Protein AF-A0AAV5A522-F1 (afdb_monomer_lite)

Organism: NCBI:txid1419009

Secondary structure (DSSP, 8-state):
--HHHHHHHHHHHHHHHHHHHTTEEEE-HHHHHHHHHT-S--EEEEE-STTS--SS-BTTTB--HHHHHHHHHHHT-TTTTSSS---HHHHHHHHHHHHHHHHHHHTTSS--SS-TTPPTT---TTTHHHHSS--GGGHHHH-HHHHHHHTTEEEEEE-HHHHHHHHHBSS---TTS-HHHHTTS-B-S---SS-HHHHHHHHHH-TTTTTSS--EEE------

Sequence (224 aa):
MTHEDIQKLQVVERNAQEARKEFILLDQSDDAWNLLRSSTSGRVDIVLDNCFPKTSPWFVSDVTPVDFYEMFPLLTSETFFNEFLPSPEQRIELDELVQRWKAYLDCGRFSLSLPEDWSIGEPSEMADFWTTPYPFALLPAAAPALAASLENSKLVIFKGDLNYRKLTADVQWPSSTSFVKALGEVKADVVVGITEALAENLQASDPKWRVNGKYALISFCPKE

Structure (mmCIF, N/CA/C/O backbone):
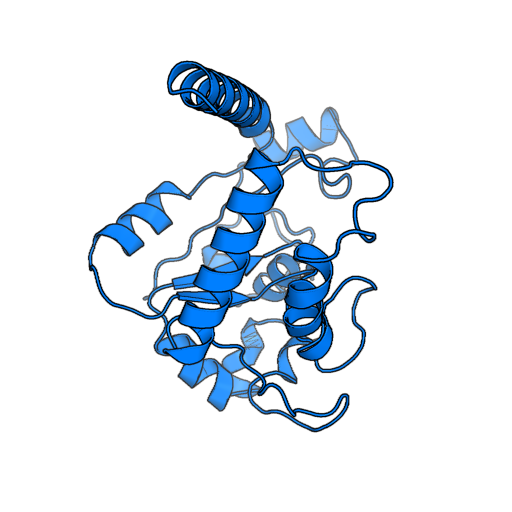data_AF-A0AAV5A522-F1
#
_entry.id   AF-A0AAV5A522-F1
#
loop_
_atom_site.group_PDB
_atom_site.id
_atom_site.type_symbol
_atom_site.label_atom_id
_atom_site.label_alt_id
_atom_site.label_comp_id
_atom_site.label_asym_id
_atom_site.label_entity_id
_atom_site.label_seq_id
_atom_site.pdbx_PDB_ins_code
_atom_site.Cartn_x
_atom_site.Cartn_y
_atom_site.Cartn_z
_atom_site.occupancy
_atom_site.B_iso_or_equiv
_atom_site.auth_seq_id
_atom_site.auth_comp_id
_atom_site.auth_asym_id
_atom_site.auth_atom_id
_atom_site.pdbx_PDB_model_num
ATOM 1 N N . MET A 1 1 ? 31.775 5.314 -1.135 1.00 51.41 1 MET A N 1
ATOM 2 C CA . MET A 1 1 ? 31.196 5.208 0.224 1.00 51.41 1 MET A CA 1
ATOM 3 C C . MET A 1 1 ? 31.981 4.170 1.027 1.00 51.41 1 MET A C 1
ATOM 5 O O . MET A 1 1 ? 32.315 3.135 0.462 1.00 51.41 1 MET A O 1
ATOM 9 N N . THR A 1 2 ? 32.348 4.433 2.285 1.00 64.62 2 THR A N 1
ATOM 10 C CA . THR A 1 2 ? 33.073 3.467 3.140 1.00 64.62 2 THR A CA 1
ATOM 11 C C . THR A 1 2 ? 32.116 2.633 3.999 1.00 64.62 2 THR A C 1
ATOM 13 O O . THR A 1 2 ? 30.943 2.972 4.155 1.00 64.62 2 THR A O 1
ATOM 16 N N . HIS A 1 3 ? 32.613 1.549 4.608 1.00 53.22 3 HIS A N 1
ATOM 17 C CA . HIS A 1 3 ? 31.812 0.735 5.530 1.00 53.22 3 HIS A CA 1
ATOM 18 C C . HIS A 1 3 ? 31.315 1.536 6.749 1.00 53.22 3 HIS A C 1
ATOM 20 O O . HIS A 1 3 ? 30.199 1.311 7.211 1.00 53.22 3 HIS A O 1
ATOM 26 N N . GLU A 1 4 ? 32.097 2.510 7.233 1.00 55.72 4 GLU A N 1
ATOM 27 C CA . GLU A 1 4 ? 31.650 3.408 8.302 1.00 55.72 4 GLU A CA 1
ATOM 28 C C . GLU A 1 4 ? 30.518 4.338 7.859 1.00 55.72 4 GLU A C 1
ATOM 30 O O . GLU A 1 4 ? 29.638 4.637 8.661 1.00 55.72 4 GLU A O 1
ATOM 35 N N . ASP A 1 5 ? 30.525 4.805 6.608 1.00 50.31 5 ASP A N 1
ATOM 36 C CA . ASP A 1 5 ? 29.480 5.700 6.096 1.00 50.31 5 ASP A CA 1
ATOM 37 C C . ASP A 1 5 ? 28.141 4.959 5.994 1.00 50.31 5 ASP A C 1
ATOM 39 O O . ASP A 1 5 ? 27.115 5.481 6.427 1.00 50.31 5 ASP A O 1
ATOM 43 N N . ILE A 1 6 ? 28.166 3.701 5.536 1.00 53.06 6 ILE A N 1
ATOM 44 C CA . ILE A 1 6 ? 26.992 2.814 5.511 1.00 53.06 6 ILE A CA 1
ATOM 45 C C . ILE A 1 6 ? 26.454 2.589 6.932 1.00 53.06 6 ILE A C 1
ATOM 47 O O . ILE A 1 6 ? 25.255 2.732 7.164 1.00 53.06 6 ILE A O 1
ATOM 51 N N . GLN A 1 7 ? 27.324 2.291 7.905 1.00 48.41 7 GLN A N 1
ATOM 52 C CA . GLN A 1 7 ? 26.906 2.124 9.303 1.00 48.41 7 GLN A CA 1
ATOM 53 C C . GLN A 1 7 ? 26.324 3.420 9.896 1.00 48.41 7 GLN A C 1
ATOM 55 O O . GLN A 1 7 ? 25.316 3.372 10.601 1.00 48.41 7 GLN A O 1
ATOM 60 N N . LYS A 1 8 ? 26.920 4.584 9.603 1.00 52.00 8 LYS A N 1
ATOM 61 C CA . LYS A 1 8 ? 26.418 5.895 10.052 1.00 52.00 8 LYS A CA 1
ATOM 62 C C . LYS A 1 8 ? 25.038 6.189 9.460 1.00 52.00 8 LYS A C 1
ATOM 64 O O . LYS A 1 8 ? 24.147 6.577 10.213 1.00 52.00 8 LYS A O 1
ATOM 69 N N . LEU A 1 9 ? 24.834 5.943 8.163 1.00 51.69 9 LEU A N 1
ATOM 70 C CA . LEU A 1 9 ? 23.530 6.086 7.504 1.00 51.69 9 LEU A CA 1
ATOM 71 C C . LEU A 1 9 ? 22.480 5.164 8.136 1.00 51.69 9 LEU A C 1
ATOM 73 O O . LEU A 1 9 ? 21.438 5.651 8.563 1.00 51.69 9 LEU A O 1
ATOM 77 N N . GLN A 1 10 ? 22.789 3.878 8.326 1.00 49.91 10 GLN A N 1
ATOM 78 C CA . GLN A 1 10 ? 21.887 2.921 8.984 1.00 49.91 10 GLN A CA 1
ATOM 79 C C . GLN A 1 10 ? 21.522 3.327 10.423 1.00 49.91 10 GLN A C 1
ATOM 81 O O . GLN A 1 10 ? 20.385 3.137 10.851 1.00 49.91 10 GLN A O 1
ATOM 86 N N . VAL A 1 11 ? 22.455 3.909 11.186 1.00 54.75 11 VAL A N 1
ATOM 87 C CA . VAL A 1 11 ? 22.176 4.419 12.542 1.00 54.75 11 VAL A CA 1
ATOM 88 C C . VAL A 1 11 ? 21.298 5.674 12.505 1.00 54.75 11 VAL A C 1
ATOM 90 O O . VAL A 1 11 ? 20.384 5.791 13.323 1.00 54.75 11 VAL A O 1
ATOM 93 N N . VAL A 1 12 ? 21.531 6.594 11.565 1.00 59.34 12 VAL A N 1
ATOM 94 C CA . VAL A 1 12 ? 20.692 7.791 11.373 1.00 59.34 12 VAL A CA 1
ATOM 95 C C . VAL A 1 12 ? 19.276 7.397 10.949 1.00 59.34 12 VAL A C 1
ATOM 97 O O . VAL A 1 12 ? 18.315 7.872 11.554 1.00 59.34 12 VAL A O 1
ATOM 100 N N . GLU A 1 13 ? 19.134 6.480 9.990 1.00 60.00 13 GLU A N 1
ATOM 101 C CA . GLU A 1 13 ? 17.842 5.928 9.576 1.00 60.00 13 GLU A CA 1
ATOM 102 C C . GLU A 1 13 ? 17.132 5.222 10.728 1.00 60.00 13 GLU A C 1
ATOM 104 O O . GLU A 1 13 ? 15.960 5.503 10.969 1.00 60.00 13 GLU A O 1
ATOM 109 N N . ARG A 1 14 ? 17.826 4.371 11.496 1.00 62.25 14 ARG A N 1
ATOM 110 C CA . ARG A 1 14 ? 17.231 3.689 12.653 1.00 62.25 14 ARG A CA 1
ATOM 111 C C . ARG A 1 14 ? 16.735 4.683 13.700 1.00 62.25 14 ARG A C 1
ATOM 113 O O . ARG A 1 14 ? 15.633 4.519 14.205 1.00 62.25 14 ARG A O 1
ATOM 120 N N . ASN A 1 15 ? 17.504 5.726 14.009 1.00 65.06 15 ASN A N 1
ATOM 121 C CA . ASN A 1 15 ? 17.082 6.750 14.968 1.00 65.06 15 ASN A CA 1
ATOM 122 C C . ASN A 1 15 ? 15.886 7.567 14.438 1.00 65.06 15 ASN A C 1
ATOM 124 O O . ASN A 1 15 ? 14.975 7.887 15.200 1.00 65.06 15 ASN A O 1
ATOM 128 N N . ALA A 1 16 ? 15.848 7.861 13.133 1.00 63.94 16 ALA A N 1
ATOM 129 C CA . ALA A 1 16 ? 14.709 8.515 12.489 1.00 63.94 16 ALA A CA 1
ATOM 130 C C . ALA A 1 16 ? 13.463 7.611 12.422 1.00 63.94 16 ALA A C 1
ATOM 132 O O . ALA A 1 16 ? 12.345 8.107 12.531 1.00 63.94 16 ALA A O 1
ATOM 133 N N . GLN A 1 17 ? 13.635 6.294 12.274 1.00 65.88 17 GLN A N 1
ATOM 134 C CA . GLN A 1 17 ? 12.562 5.303 12.380 1.00 65.88 17 GLN A CA 1
ATOM 135 C C . GLN A 1 17 ? 12.047 5.199 13.819 1.00 65.88 17 GLN A C 1
ATOM 137 O O . GLN A 1 17 ? 10.839 5.234 14.021 1.00 65.88 17 GLN A O 1
ATOM 142 N N . GLU A 1 18 ? 12.933 5.151 14.819 1.00 72.06 18 GLU A N 1
ATOM 143 C CA . GLU A 1 18 ? 12.568 5.124 16.242 1.00 72.06 18 GLU A CA 1
ATOM 144 C C . GLU A 1 18 ? 11.724 6.354 16.619 1.00 72.06 18 GLU A C 1
ATOM 146 O O . GLU A 1 18 ? 10.650 6.207 17.192 1.00 72.06 18 GLU A O 1
ATOM 151 N N . ALA A 1 19 ? 12.131 7.550 16.180 1.00 73.69 19 ALA A N 1
ATOM 152 C CA . ALA A 1 19 ? 11.359 8.784 16.357 1.00 73.69 19 ALA A CA 1
ATOM 153 C C . ALA A 1 19 ? 10.032 8.811 15.567 1.00 73.69 19 ALA A C 1
ATOM 155 O O . ALA A 1 19 ? 9.123 9.562 15.909 1.00 73.69 19 ALA A O 1
ATOM 156 N N . ARG A 1 20 ? 9.896 8.006 14.503 1.00 75.81 20 ARG A N 1
ATOM 157 C CA . ARG A 1 20 ? 8.637 7.859 13.749 1.00 75.81 20 ARG A CA 1
ATOM 158 C C . ARG A 1 20 ? 7.683 6.836 14.367 1.00 75.81 20 ARG A C 1
ATOM 160 O O . ARG A 1 20 ? 6.482 6.972 14.150 1.00 75.81 20 ARG A O 1
ATOM 167 N N . LYS A 1 21 ? 8.169 5.867 15.158 1.00 80.44 21 LYS A N 1
ATOM 168 C CA . LYS A 1 21 ? 7.318 4.886 15.863 1.00 80.44 21 LYS A CA 1
ATOM 169 C C . LYS A 1 21 ? 6.299 5.556 16.784 1.00 80.44 21 LYS A C 1
ATOM 171 O O . LYS A 1 21 ? 5.181 5.072 16.876 1.00 80.44 21 LYS A O 1
ATOM 176 N N . GLU A 1 22 ? 6.639 6.695 17.392 1.00 84.00 22 GLU A N 1
ATOM 177 C CA . GLU A 1 22 ? 5.716 7.481 18.234 1.00 84.00 22 GLU A CA 1
ATOM 178 C C . GLU A 1 22 ? 4.448 7.950 17.491 1.00 84.00 22 GLU A C 1
ATOM 180 O O . GLU A 1 22 ? 3.441 8.273 18.121 1.00 84.00 22 GLU A O 1
ATOM 185 N N . PHE A 1 23 ? 4.476 7.970 16.154 1.00 84.94 23 PHE A N 1
ATOM 186 C CA . PHE A 1 23 ? 3.340 8.335 15.309 1.00 84.94 23 PHE A CA 1
ATOM 187 C C . PHE A 1 23 ? 2.639 7.130 14.657 1.00 84.94 23 PHE A C 1
ATOM 189 O O . PHE A 1 23 ? 1.631 7.315 13.973 1.00 84.94 23 PHE A O 1
ATOM 196 N N . ILE A 1 24 ? 3.124 5.903 14.877 1.00 88.31 24 ILE A N 1
ATOM 197 C CA . ILE A 1 24 ? 2.460 4.670 14.440 1.00 88.31 24 ILE A CA 1
ATOM 198 C C . ILE A 1 24 ? 1.490 4.243 15.549 1.00 88.31 24 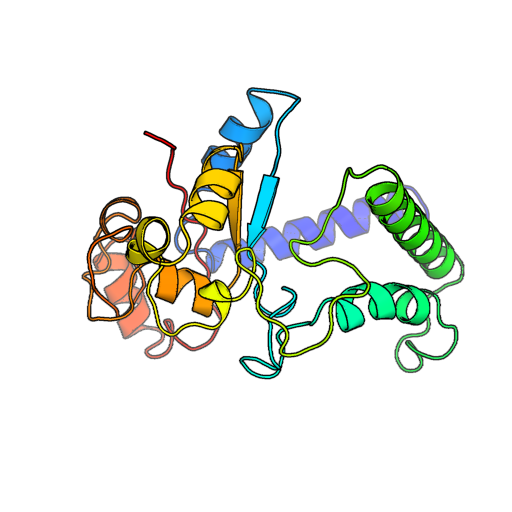ILE A C 1
ATOM 200 O O . ILE A 1 24 ? 1.898 3.759 16.600 1.00 88.31 24 ILE A O 1
ATOM 204 N N . LEU A 1 25 ? 0.190 4.451 15.330 1.00 88.94 25 LEU A N 1
ATOM 205 C CA . LEU A 1 25 ? -0.852 4.221 16.344 1.00 88.94 25 LEU A CA 1
ATOM 206 C C . LEU A 1 25 ? -1.241 2.741 16.498 1.00 88.94 25 LEU A C 1
ATOM 208 O O . LEU A 1 25 ? -1.819 2.352 17.511 1.00 88.94 25 LEU A O 1
ATOM 212 N N . LEU A 1 26 ? -0.935 1.935 15.483 1.00 88.56 26 LEU A N 1
ATOM 213 C CA . LEU A 1 26 ? -1.102 0.486 15.434 1.00 88.56 26 LEU A CA 1
ATOM 214 C C . LEU A 1 26 ? 0.001 -0.070 14.532 1.00 88.56 26 LEU A C 1
ATOM 216 O O . LEU A 1 26 ? 0.122 0.381 13.392 1.00 88.56 26 LEU A O 1
ATOM 220 N N . ASP A 1 27 ? 0.775 -1.036 15.024 1.00 91.19 27 ASP A N 1
ATOM 221 C CA . ASP A 1 27 ? 1.827 -1.701 14.255 1.00 91.19 27 ASP A CA 1
ATOM 222 C C . ASP A 1 27 ? 1.626 -3.222 14.256 1.00 91.19 27 ASP A C 1
ATOM 224 O O . ASP A 1 27 ? 1.787 -3.881 15.282 1.00 91.19 27 ASP A O 1
ATOM 228 N N . GLN A 1 28 ? 1.255 -3.765 13.097 1.00 92.44 28 GLN A N 1
ATOM 229 C CA . GLN A 1 28 ? 1.158 -5.201 12.821 1.00 92.44 28 GLN A CA 1
ATOM 230 C C . GLN A 1 28 ? 2.166 -5.650 11.745 1.00 92.44 28 GLN A C 1
ATOM 232 O O . GLN A 1 28 ? 1.945 -6.630 11.029 1.00 92.44 28 GLN A O 1
ATOM 237 N N . SER A 1 29 ? 3.282 -4.929 11.587 1.00 91.62 29 SER A N 1
ATOM 238 C CA . SER A 1 29 ? 4.327 -5.283 10.616 1.00 91.62 29 SER A CA 1
ATOM 239 C C . SER A 1 29 ? 4.956 -6.656 10.890 1.00 91.62 29 SER A C 1
ATOM 241 O O . SER A 1 29 ? 5.264 -7.379 9.939 1.00 91.62 29 SER A O 1
ATOM 243 N N . ASP A 1 30 ? 5.059 -7.063 12.159 1.00 94.19 30 ASP A N 1
ATOM 244 C CA . ASP A 1 30 ? 5.530 -8.395 12.557 1.00 94.19 30 ASP A CA 1
ATOM 245 C C . ASP A 1 30 ? 4.616 -9.526 12.049 1.00 94.19 30 ASP A C 1
ATOM 247 O O . ASP A 1 30 ? 5.117 -10.576 11.642 1.00 94.19 30 ASP A O 1
ATOM 251 N N . ASP A 1 31 ? 3.293 -9.330 11.994 1.00 93.56 31 ASP A N 1
ATOM 252 C CA . ASP A 1 31 ? 2.359 -10.335 11.460 1.00 93.56 31 ASP A CA 1
ATOM 253 C C . ASP A 1 31 ? 2.616 -10.574 9.960 1.00 93.56 31 ASP A C 1
ATOM 255 O O . ASP A 1 31 ? 2.762 -11.715 9.503 1.00 93.56 31 ASP A O 1
ATOM 259 N N . ALA A 1 32 ? 2.776 -9.486 9.197 1.00 92.12 32 ALA A N 1
ATOM 260 C CA . ALA A 1 32 ? 3.133 -9.539 7.782 1.00 92.12 32 ALA A CA 1
ATOM 261 C C . ALA A 1 32 ? 4.537 -10.135 7.559 1.00 92.12 32 ALA A C 1
ATOM 263 O O . ALA A 1 32 ? 4.739 -10.922 6.630 1.00 92.12 32 ALA A O 1
ATOM 264 N N . TRP A 1 33 ? 5.507 -9.818 8.421 1.00 92.69 33 TRP A N 1
ATOM 265 C CA . TRP A 1 33 ? 6.852 -10.392 8.373 1.00 92.69 33 TRP A CA 1
ATOM 266 C C . TRP A 1 33 ? 6.851 -11.901 8.644 1.00 92.69 33 TRP A C 1
ATOM 268 O O . TRP A 1 33 ? 7.481 -12.660 7.902 1.00 92.69 33 TRP A O 1
ATOM 278 N N . ASN A 1 34 ? 6.103 -12.359 9.649 1.00 93.75 34 ASN A N 1
ATOM 279 C CA . ASN A 1 34 ? 5.945 -13.777 9.969 1.00 93.75 34 ASN A CA 1
ATOM 280 C C . ASN A 1 34 ? 5.293 -14.544 8.805 1.00 93.75 34 ASN A C 1
ATOM 282 O O . ASN A 1 34 ? 5.787 -15.606 8.406 1.00 93.75 34 ASN A O 1
ATOM 286 N N . LEU A 1 35 ? 4.254 -13.969 8.185 1.00 91.56 35 LEU A N 1
ATOM 287 C CA . LEU A 1 35 ? 3.651 -14.502 6.962 1.00 91.56 35 LEU A CA 1
ATOM 288 C C . LEU A 1 35 ? 4.675 -14.599 5.823 1.00 91.56 35 LEU A C 1
ATOM 290 O O . LEU A 1 35 ? 4.794 -15.652 5.192 1.00 91.56 35 LEU A O 1
ATOM 294 N N . LEU A 1 36 ? 5.446 -13.543 5.553 1.00 91.25 36 LEU A N 1
ATOM 295 C CA . LEU A 1 36 ? 6.455 -13.553 4.492 1.00 91.25 36 LEU A CA 1
ATOM 296 C C . LEU A 1 36 ? 7.552 -14.592 4.763 1.00 91.25 36 LEU A C 1
ATOM 298 O O . LEU A 1 36 ? 7.847 -15.392 3.876 1.00 91.25 36 LEU A O 1
ATOM 302 N N . ARG A 1 37 ? 8.071 -14.672 5.992 1.00 91.75 37 ARG A N 1
ATOM 303 C CA . ARG A 1 37 ? 9.131 -15.610 6.394 1.00 91.75 37 ARG A CA 1
ATOM 304 C C . ARG A 1 37 ? 8.725 -17.087 6.314 1.00 91.75 37 ARG A C 1
ATOM 306 O O . ARG A 1 37 ? 9.595 -17.933 6.123 1.00 91.75 37 ARG A O 1
ATOM 313 N N . SER A 1 38 ? 7.433 -17.409 6.414 1.00 87.44 38 SER A N 1
ATOM 314 C CA . SER A 1 38 ? 6.924 -18.795 6.387 1.00 87.44 38 SER A CA 1
ATOM 315 C C . SER A 1 38 ? 7.200 -19.582 5.091 1.00 87.44 38 SER A C 1
ATOM 317 O O . SER A 1 38 ? 7.104 -20.807 5.088 1.00 87.44 38 SER A O 1
ATOM 319 N N . SER A 1 39 ? 7.521 -18.908 3.980 1.00 81.00 39 SER A N 1
ATOM 320 C CA . SER A 1 39 ? 7.799 -19.547 2.686 1.00 81.00 39 SER A CA 1
ATOM 321 C C . SER A 1 39 ? 8.597 -18.611 1.779 1.00 81.00 39 SER A C 1
ATOM 323 O O . SER A 1 39 ? 8.267 -17.431 1.668 1.00 81.00 39 SER A O 1
ATOM 325 N N . THR A 1 40 ? 9.599 -19.154 1.088 1.00 78.62 40 THR A N 1
ATOM 326 C CA . THR A 1 40 ? 10.486 -18.435 0.158 1.00 78.62 40 THR A CA 1
ATOM 327 C C . THR A 1 40 ? 9.879 -18.182 -1.226 1.00 78.62 40 THR A C 1
ATOM 329 O O . THR A 1 40 ? 10.524 -17.547 -2.058 1.00 78.62 40 THR A O 1
ATOM 332 N N . SER A 1 41 ? 8.655 -18.653 -1.490 1.00 83.75 41 SER A N 1
ATOM 333 C CA . SER A 1 41 ? 7.960 -18.494 -2.772 1.00 83.75 41 SER A CA 1
ATOM 334 C C . SER A 1 41 ? 6.528 -17.988 -2.595 1.00 83.75 41 SER A C 1
ATOM 336 O O . SER A 1 41 ? 5.798 -18.461 -1.721 1.00 83.75 41 SER A O 1
ATOM 338 N N . GLY A 1 42 ? 6.105 -17.081 -3.471 1.00 90.25 42 GLY A N 1
ATOM 339 C CA . GLY A 1 42 ? 4.742 -16.556 -3.548 1.00 90.25 42 GLY A CA 1
ATOM 340 C C . GLY A 1 42 ? 4.718 -15.199 -4.248 1.00 90.25 42 GLY A C 1
ATOM 341 O O . GLY A 1 42 ? 5.747 -14.529 -4.321 1.00 90.25 42 GLY A O 1
ATOM 342 N N . ARG A 1 43 ? 3.552 -14.793 -4.758 1.00 93.94 43 ARG A N 1
ATOM 343 C CA . ARG A 1 43 ? 3.347 -13.446 -5.306 1.00 93.94 43 ARG A CA 1
ATOM 344 C C . ARG A 1 43 ? 3.013 -12.476 -4.168 1.00 93.94 43 ARG A C 1
ATOM 346 O O . ARG A 1 43 ? 2.251 -12.834 -3.269 1.00 93.94 43 ARG A O 1
ATOM 353 N N . VAL A 1 44 ? 3.590 -11.280 -4.196 1.00 94.88 44 VAL A N 1
ATOM 354 C CA . VAL A 1 44 ? 3.196 -10.162 -3.329 1.00 94.88 44 VAL A CA 1
ATOM 355 C C . VAL A 1 44 ? 2.701 -9.057 -4.239 1.00 94.88 44 VAL A C 1
ATOM 357 O O . VAL A 1 44 ? 3.425 -8.640 -5.140 1.00 94.88 44 VAL A O 1
ATOM 360 N N . ASP A 1 45 ? 1.485 -8.593 -3.996 1.00 94.25 45 ASP A N 1
ATOM 361 C CA . ASP A 1 45 ? 0.844 -7.559 -4.797 1.00 94.25 45 ASP A CA 1
ATOM 362 C C . ASP A 1 45 ? 0.798 -6.270 -3.986 1.00 94.25 45 ASP A C 1
ATOM 364 O O . ASP A 1 45 ? 0.600 -6.294 -2.769 1.00 94.25 45 ASP A O 1
ATOM 368 N N . ILE A 1 46 ? 1.006 -5.135 -4.648 1.00 92.88 46 ILE A N 1
ATOM 369 C CA . ILE A 1 46 ? 1.003 -3.827 -3.997 1.00 92.88 46 ILE A CA 1
ATOM 370 C C . ILE A 1 46 ? -0.003 -2.943 -4.725 1.00 92.88 46 ILE A C 1
ATOM 372 O O . ILE A 1 46 ? 0.238 -2.496 -5.845 1.00 92.88 46 ILE A O 1
ATOM 376 N N . VAL A 1 47 ? -1.128 -2.672 -4.068 1.00 89.81 47 VAL A N 1
ATOM 377 C CA . VAL A 1 47 ? -2.099 -1.675 -4.521 1.00 89.81 47 VAL A CA 1
ATOM 378 C C . VAL A 1 47 ? -1.559 -0.321 -4.078 1.00 89.81 47 VAL A C 1
ATOM 380 O O . VAL A 1 47 ? -1.674 0.084 -2.917 1.00 89.81 47 VAL A O 1
ATOM 383 N N . LEU A 1 48 ? -0.841 0.318 -4.998 1.00 80.75 48 LEU A N 1
ATOM 384 C CA . LEU A 1 48 ? -0.139 1.573 -4.761 1.00 80.75 48 LEU A CA 1
ATOM 385 C C . LEU A 1 48 ? -1.133 2.754 -4.659 1.00 80.75 48 LEU A C 1
ATOM 387 O O . LEU A 1 48 ? -2.288 2.694 -5.086 1.00 80.75 48 LEU A O 1
ATOM 391 N N . ASP A 1 49 ? -0.652 3.830 -4.047 1.00 72.88 49 ASP A N 1
ATOM 392 C CA . ASP A 1 49 ? -1.381 5.084 -3.830 1.00 72.88 49 ASP A CA 1
ATOM 393 C C . ASP A 1 49 ? -1.025 6.037 -4.990 1.00 72.88 49 ASP A C 1
ATOM 395 O O . ASP A 1 49 ? -1.273 5.691 -6.150 1.00 72.88 49 ASP A O 1
ATOM 399 N N . ASN A 1 50 ? -0.241 7.080 -4.689 1.00 58.47 50 ASN A N 1
ATOM 400 C CA . ASN A 1 50 ? 0.480 7.990 -5.598 1.00 58.47 50 ASN A CA 1
ATOM 401 C C . ASN A 1 50 ? 1.422 7.318 -6.633 1.00 58.47 50 ASN A C 1
ATOM 403 O O . ASN A 1 50 ? 2.262 7.984 -7.229 1.00 58.47 50 ASN A O 1
ATOM 407 N N . CYS A 1 51 ? 1.403 5.988 -6.782 1.00 41.94 51 CYS A N 1
ATOM 408 C CA . CYS A 1 51 ? 2.304 5.245 -7.673 1.00 41.94 51 CYS A CA 1
ATOM 409 C C . CYS A 1 51 ? 1.646 4.049 -8.397 1.00 41.94 51 CYS A C 1
ATOM 411 O O . CYS A 1 51 ? 2.369 3.229 -8.954 1.00 41.94 51 CYS A O 1
ATOM 413 N N . PHE A 1 52 ? 0.314 3.883 -8.373 1.00 45.16 52 PHE A N 1
ATOM 414 C CA . PHE A 1 52 ? -0.335 2.781 -9.112 1.00 45.16 52 PHE A CA 1
ATOM 415 C C . PHE A 1 52 ? -0.821 3.241 -10.480 1.00 45.16 52 PHE A C 1
ATOM 417 O O . PHE A 1 52 ? -1.536 4.237 -10.461 1.00 45.16 52 PHE A O 1
ATOM 424 N N . PRO A 1 53 ? -0.600 2.485 -11.576 1.00 52.06 53 PRO A N 1
ATOM 425 C CA . PRO A 1 53 ? -1.166 2.771 -12.894 1.00 52.06 53 PRO A CA 1
ATOM 426 C C . PRO A 1 53 ? -2.706 2.809 -12.877 1.00 52.06 53 PRO A C 1
ATOM 428 O O . PRO A 1 53 ? -3.374 1.787 -13.050 1.00 52.06 53 PRO A O 1
ATOM 431 N N . LYS A 1 54 ? -3.289 3.988 -12.635 1.00 58.53 54 LYS A N 1
ATOM 432 C CA . LYS A 1 54 ? -4.743 4.198 -12.702 1.00 58.53 54 LYS A CA 1
ATOM 433 C C . LYS A 1 54 ? -5.169 4.381 -14.156 1.00 58.53 54 LYS A C 1
ATOM 435 O O . LYS A 1 54 ? -4.416 4.901 -14.977 1.00 58.53 54 LYS A O 1
ATOM 440 N N . THR A 1 55 ? -6.405 3.996 -14.472 1.00 56.22 55 THR A N 1
ATOM 441 C CA . THR A 1 55 ? -6.912 4.035 -15.855 1.00 56.22 55 THR A CA 1
ATOM 442 C C . THR A 1 55 ? -7.230 5.447 -16.374 1.00 56.22 55 THR A C 1
ATOM 444 O O . THR A 1 55 ? -7.551 5.646 -17.544 1.00 56.22 55 THR A O 1
ATOM 447 N N . SER A 1 56 ? -7.087 6.448 -15.509 1.00 53.09 56 SER A N 1
ATOM 448 C CA . SER A 1 56 ? -7.189 7.880 -15.783 1.00 53.09 56 SER A CA 1
ATOM 449 C C . SER A 1 56 ? -6.373 8.644 -14.733 1.00 53.09 56 SER A C 1
ATOM 451 O O . SER A 1 56 ? -6.235 8.115 -13.627 1.00 53.09 56 SER A O 1
ATOM 453 N N . PRO A 1 57 ? -5.938 9.894 -14.987 1.00 57.50 57 PRO A N 1
ATOM 454 C CA . PRO A 1 57 ? -5.396 10.764 -13.943 1.00 57.50 57 PRO A CA 1
ATOM 455 C C . PRO A 1 57 ? -6.355 10.842 -12.747 1.00 57.50 57 PRO A C 1
ATOM 457 O O . PRO A 1 57 ? -7.499 11.282 -12.880 1.00 57.50 57 PRO A O 1
ATOM 460 N N . TRP A 1 58 ? -5.903 10.375 -11.585 1.00 53.34 58 TRP A N 1
ATOM 461 C CA . TRP A 1 58 ? -6.735 10.164 -10.400 1.00 53.34 58 TRP A CA 1
ATOM 462 C C . TRP A 1 58 ? -6.035 10.781 -9.185 1.00 53.34 58 TRP A C 1
ATOM 464 O O . TRP A 1 58 ? -4.819 10.690 -9.063 1.00 53.34 58 TRP A O 1
ATOM 474 N N . PHE A 1 59 ? -6.778 11.502 -8.339 1.00 54.25 59 PHE A N 1
ATOM 475 C CA . PHE A 1 59 ? -6.254 12.179 -7.135 1.00 54.25 59 PHE A CA 1
ATOM 476 C C . PHE A 1 59 ? -4.935 12.975 -7.317 1.00 54.25 59 PHE A C 1
ATOM 478 O O . PHE A 1 59 ? -4.176 13.167 -6.374 1.00 54.25 59 PHE A O 1
ATOM 485 N N . VAL A 1 60 ? -4.718 13.538 -8.515 1.00 57.84 60 VAL A N 1
ATOM 486 C CA . VAL A 1 60 ? -3.561 14.364 -8.930 1.00 57.84 60 VAL A CA 1
ATOM 487 C C . VAL A 1 60 ? -2.233 13.608 -9.046 1.00 57.84 60 VAL A C 1
ATOM 489 O O . VAL A 1 60 ? -1.562 13.772 -10.060 1.00 57.84 60 VAL A O 1
ATOM 492 N N . SER A 1 61 ? -1.844 12.815 -8.047 1.00 58.00 61 SER A N 1
ATOM 493 C CA . SER A 1 61 ? -0.530 12.157 -7.979 1.00 58.00 61 SER A CA 1
ATOM 494 C C . SER A 1 61 ? -0.526 10.674 -8.349 1.00 58.00 61 SER A C 1
ATOM 496 O O . SER A 1 61 ? 0.528 10.048 -8.269 1.00 58.00 61 SER A O 1
ATOM 498 N N . ASP A 1 62 ? -1.650 10.088 -8.764 1.00 57.34 62 ASP A N 1
ATOM 499 C CA . ASP A 1 62 ? -1.668 8.680 -9.152 1.00 57.34 62 ASP A CA 1
ATOM 500 C C . ASP A 1 62 ? -1.063 8.472 -10.552 1.00 57.34 62 ASP A C 1
ATOM 502 O O . ASP A 1 62 ? -1.644 8.853 -11.568 1.00 57.34 62 ASP A O 1
ATOM 506 N N . VAL A 1 63 ? 0.103 7.827 -10.562 1.00 61.00 63 VAL A N 1
ATOM 507 C CA . VAL A 1 63 ? 0.874 7.324 -11.717 1.00 61.00 63 VAL A CA 1
ATOM 508 C C . VAL A 1 63 ? 0.027 6.566 -12.757 1.00 61.00 63 VAL A C 1
ATOM 510 O O . VAL A 1 63 ? -0.975 5.928 -12.451 1.00 61.00 63 VAL A O 1
ATOM 513 N N . THR A 1 64 ? 0.470 6.573 -14.009 1.00 66.88 64 THR A N 1
ATOM 514 C CA . THR A 1 64 ? 0.010 5.695 -15.103 1.00 66.88 64 THR A CA 1
ATOM 515 C C . THR A 1 64 ? 1.091 4.646 -15.430 1.00 66.88 64 THR A C 1
ATOM 517 O O . THR A 1 64 ? 2.203 4.757 -14.908 1.00 66.88 64 THR A O 1
ATOM 520 N N . PRO A 1 65 ? 0.851 3.616 -16.275 1.00 73.50 65 PRO A N 1
ATOM 521 C CA . PRO A 1 65 ? 1.935 2.718 -16.695 1.00 73.50 65 PRO A CA 1
ATOM 522 C C . PRO A 1 65 ? 3.107 3.511 -17.286 1.00 73.50 65 PRO A C 1
ATOM 524 O O . PRO A 1 65 ? 4.255 3.288 -16.912 1.00 73.50 65 PRO A O 1
ATOM 527 N N . VAL A 1 66 ? 2.790 4.517 -18.109 1.00 76.44 66 VAL A N 1
ATOM 528 C CA . VAL A 1 66 ? 3.750 5.440 -18.724 1.00 76.44 66 VAL A CA 1
ATOM 529 C C . VAL A 1 66 ? 4.628 6.118 -17.671 1.00 76.44 66 VAL A C 1
ATOM 531 O O . VAL A 1 66 ? 5.846 6.033 -17.774 1.00 76.44 66 VAL A O 1
ATOM 534 N N . ASP A 1 67 ? 4.051 6.710 -16.618 1.00 75.62 67 ASP A N 1
ATOM 535 C CA . ASP A 1 67 ? 4.838 7.395 -15.575 1.00 75.62 67 ASP A CA 1
ATOM 536 C C . ASP A 1 67 ? 5.798 6.443 -14.833 1.00 75.62 67 ASP A C 1
ATOM 538 O O . ASP A 1 67 ? 6.895 6.843 -14.435 1.00 75.62 67 ASP A O 1
ATOM 542 N N . PHE A 1 68 ? 5.423 5.167 -14.667 1.00 82.38 68 PHE A N 1
ATOM 543 C CA . PHE A 1 68 ? 6.298 4.157 -14.062 1.00 82.38 68 PHE A CA 1
ATOM 544 C C . PHE A 1 68 ? 7.491 3.801 -14.962 1.00 82.38 68 PHE A C 1
ATOM 546 O O . PHE A 1 68 ? 8.606 3.647 -14.460 1.00 82.38 68 PHE A O 1
ATOM 553 N N . TYR A 1 69 ? 7.292 3.690 -16.278 1.00 83.38 69 TYR A N 1
ATOM 554 C CA . TYR A 1 69 ? 8.386 3.419 -17.216 1.00 83.38 69 TYR A CA 1
ATOM 555 C C . TYR A 1 69 ? 9.261 4.660 -17.471 1.00 83.38 69 TYR A C 1
ATOM 557 O O . TYR A 1 69 ? 10.488 4.536 -17.494 1.00 83.38 69 TYR A O 1
ATOM 565 N N . GLU A 1 70 ? 8.670 5.857 -17.552 1.00 86.38 70 GLU A N 1
ATOM 566 C CA . GLU A 1 70 ? 9.374 7.148 -17.667 1.00 86.38 70 GLU A CA 1
ATOM 567 C C . GLU A 1 70 ? 10.217 7.489 -16.427 1.00 86.38 70 GLU A C 1
ATOM 569 O O . GLU A 1 70 ? 11.238 8.172 -16.531 1.00 86.38 70 GLU A O 1
ATOM 574 N N . MET A 1 71 ? 9.888 6.943 -15.251 1.00 88.88 71 MET A N 1
ATOM 575 C CA . MET A 1 71 ? 10.757 7.039 -14.073 1.00 88.88 71 MET A CA 1
ATOM 576 C C . MET A 1 71 ? 12.189 6.561 -14.378 1.00 88.88 71 MET A C 1
ATOM 578 O O . MET A 1 71 ? 13.149 7.176 -13.918 1.00 88.88 71 MET A O 1
ATOM 582 N N . PHE A 1 72 ? 12.374 5.489 -15.157 1.00 90.62 72 PHE A N 1
ATOM 583 C CA . PHE A 1 72 ? 13.706 4.932 -15.403 1.00 90.62 72 PHE A CA 1
ATOM 584 C C . PHE A 1 72 ? 14.674 5.883 -16.132 1.00 90.62 72 PHE A C 1
ATOM 586 O O . PHE A 1 72 ? 15.768 6.090 -15.600 1.00 90.62 72 PHE A O 1
ATOM 593 N N . PRO A 1 73 ? 14.350 6.461 -17.311 1.00 90.69 73 PRO A N 1
ATOM 594 C CA . PRO A 1 73 ? 15.222 7.441 -17.953 1.00 90.69 73 PRO A CA 1
ATOM 595 C C . PRO A 1 73 ? 15.423 8.694 -17.090 1.00 90.69 73 PRO A C 1
ATOM 597 O O . PRO A 1 73 ? 16.548 9.195 -17.043 1.00 90.69 73 PRO A O 1
ATOM 600 N N . LEU A 1 74 ? 14.398 9.153 -16.357 1.00 90.12 74 LEU A N 1
ATOM 601 C CA . LEU A 1 74 ? 14.502 10.308 -15.454 1.00 90.12 74 LEU A CA 1
ATOM 602 C C . LEU A 1 74 ? 15.490 10.067 -14.302 1.00 90.12 74 LEU A C 1
ATOM 604 O O . LEU A 1 74 ? 16.339 10.920 -14.050 1.00 90.12 74 LEU A O 1
ATOM 608 N N . LEU A 1 75 ? 15.452 8.895 -13.655 1.00 89.62 75 LEU A N 1
ATOM 609 C CA . LEU A 1 75 ? 16.414 8.527 -12.607 1.00 89.62 75 LEU A CA 1
ATOM 610 C C . LEU A 1 75 ? 17.857 8.480 -13.136 1.00 89.62 75 LEU A C 1
ATOM 612 O O . LEU A 1 75 ? 18.777 8.900 -12.442 1.00 89.62 75 LEU A O 1
ATOM 616 N N . THR A 1 76 ? 18.060 8.019 -14.373 1.00 88.31 76 THR A N 1
ATOM 617 C CA . THR A 1 76 ? 19.390 7.977 -15.014 1.00 88.31 76 THR A CA 1
ATOM 618 C C . THR A 1 76 ? 19.791 9.280 -15.716 1.00 88.31 76 THR A C 1
ATOM 620 O O . THR A 1 76 ? 20.831 9.319 -16.376 1.00 88.31 76 THR A O 1
ATOM 623 N N . SER A 1 77 ? 18.991 10.346 -15.620 1.00 88.62 77 SER A N 1
ATOM 624 C CA . SER A 1 77 ? 19.241 11.616 -16.310 1.00 88.62 77 SER A CA 1
ATOM 625 C C . SER A 1 77 ? 20.296 12.465 -15.597 1.00 88.62 77 SER A C 1
ATOM 627 O O . SER A 1 77 ? 20.276 12.633 -14.380 1.00 88.62 77 SER A O 1
ATOM 629 N N . GLU A 1 78 ? 21.196 13.079 -16.368 1.00 85.19 78 GLU A N 1
ATOM 630 C CA . GLU A 1 78 ? 22.176 14.043 -15.845 1.00 85.19 78 GLU A CA 1
ATOM 631 C C . GLU A 1 78 ? 21.555 15.387 -15.438 1.00 85.19 78 GLU A C 1
ATOM 633 O O . GLU A 1 78 ? 22.154 16.122 -14.657 1.00 85.19 78 GLU A O 1
ATOM 638 N N . THR A 1 79 ? 20.370 15.723 -15.958 1.00 86.62 79 THR A N 1
ATOM 639 C CA . THR A 1 79 ? 19.756 17.052 -15.797 1.00 86.62 79 THR A CA 1
ATOM 640 C C . THR A 1 79 ? 18.520 17.065 -14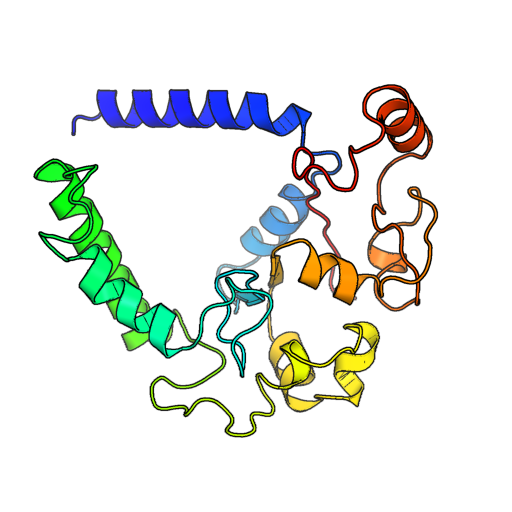.904 1.00 86.62 79 THR A C 1
ATOM 642 O O . THR A 1 79 ? 18.067 18.145 -14.534 1.00 86.62 79 THR A O 1
ATOM 645 N N . PHE A 1 80 ? 17.973 15.899 -14.546 1.00 88.06 80 PHE A N 1
ATOM 646 C CA . PHE A 1 80 ? 16.744 15.809 -13.751 1.00 88.06 80 PHE A CA 1
ATOM 647 C C . PHE A 1 80 ? 16.963 16.241 -12.293 1.00 88.06 80 PHE A C 1
ATOM 649 O O . PHE A 1 80 ? 16.210 17.056 -11.771 1.00 88.06 80 PHE A O 1
ATOM 656 N N . PHE A 1 81 ? 18.046 15.781 -11.660 1.00 84.94 81 PHE A N 1
ATOM 657 C CA . PHE A 1 81 ? 18.427 16.170 -10.295 1.00 84.94 81 PHE A CA 1
ATOM 658 C C . PHE A 1 81 ? 19.297 17.439 -10.262 1.00 84.94 81 PHE A C 1
ATOM 660 O O . PHE A 1 81 ? 20.343 17.481 -9.620 1.00 84.94 81 PHE A O 1
ATOM 667 N N . ASN A 1 82 ? 18.882 18.488 -10.973 1.00 79.62 82 ASN A N 1
ATOM 668 C CA . ASN A 1 82 ? 19.636 19.742 -11.093 1.00 79.62 82 ASN A CA 1
ATOM 669 C C . ASN A 1 82 ? 19.811 20.510 -9.764 1.00 79.62 82 ASN A C 1
ATOM 671 O O . ASN A 1 82 ? 20.848 21.140 -9.565 1.00 79.62 82 ASN A O 1
ATOM 675 N N . GLU A 1 83 ? 18.837 20.449 -8.851 1.00 78.94 83 GLU A N 1
ATOM 676 C CA . GLU A 1 83 ? 18.917 21.069 -7.516 1.00 78.94 83 GLU A CA 1
ATOM 677 C C . GLU A 1 83 ? 19.723 20.231 -6.505 1.00 78.94 83 GLU A C 1
ATOM 679 O O . GLU A 1 83 ? 20.276 20.774 -5.549 1.00 78.94 83 GLU A O 1
ATOM 684 N N . PHE A 1 84 ? 19.832 18.918 -6.732 1.00 76.81 84 PHE A N 1
ATOM 685 C CA . PHE A 1 84 ? 20.492 17.957 -5.844 1.00 76.81 84 PHE A CA 1
ATOM 686 C C . PHE A 1 84 ? 21.380 17.006 -6.650 1.00 76.81 84 PHE A C 1
ATOM 688 O O . PHE A 1 84 ? 21.093 15.815 -6.759 1.00 76.81 84 PHE A O 1
ATOM 695 N N . LEU A 1 85 ? 22.458 17.544 -7.227 1.00 79.38 85 LEU A N 1
ATOM 696 C CA . LEU A 1 85 ? 23.391 16.768 -8.046 1.00 79.38 85 LEU A CA 1
ATOM 697 C C . LEU A 1 85 ? 23.976 15.591 -7.234 1.00 79.38 85 LEU A C 1
ATOM 699 O O . LEU A 1 85 ? 24.690 15.841 -6.257 1.00 79.38 85 LEU A O 1
ATOM 703 N N . PRO A 1 86 ? 23.706 14.325 -7.612 1.00 81.69 86 PRO A N 1
ATOM 704 C CA . PRO A 1 86 ? 24.251 13.171 -6.908 1.00 81.69 86 PRO A CA 1
ATOM 705 C C . PRO A 1 86 ? 25.772 13.099 -7.082 1.00 81.69 86 PRO A C 1
ATOM 707 O O . PRO A 1 86 ? 26.310 13.449 -8.137 1.00 81.69 86 PRO A O 1
ATOM 710 N N . SER A 1 87 ? 26.476 12.606 -6.061 1.00 87.38 87 SER A N 1
ATOM 711 C CA . SER A 1 87 ? 27.906 12.299 -6.178 1.00 87.38 87 SER A CA 1
ATOM 712 C C . SER A 1 87 ? 28.153 11.202 -7.230 1.00 87.38 87 SER A C 1
ATOM 714 O O . SER A 1 87 ? 27.233 10.446 -7.559 1.00 87.38 87 SER A O 1
ATOM 716 N N . PRO A 1 88 ? 29.389 11.050 -7.744 1.00 88.81 88 PRO A N 1
ATOM 717 C CA . PRO A 1 88 ? 29.723 9.963 -8.665 1.00 88.81 88 PRO A CA 1
ATOM 718 C C . PRO A 1 88 ? 29.362 8.573 -8.116 1.00 88.81 88 PRO A C 1
ATOM 720 O O . PRO A 1 88 ? 28.865 7.731 -8.858 1.00 88.81 88 PRO A O 1
ATOM 723 N N . GLU A 1 89 ? 29.546 8.344 -6.813 1.00 89.62 89 GLU A N 1
ATOM 724 C CA . GLU A 1 89 ? 29.148 7.105 -6.136 1.00 89.62 89 GLU A CA 1
ATOM 725 C C . GLU A 1 89 ? 27.625 6.939 -6.101 1.00 89.62 89 GLU A C 1
ATOM 727 O O . GLU A 1 89 ? 27.120 5.883 -6.469 1.00 89.62 89 GLU A O 1
ATOM 732 N N . GLN A 1 90 ? 26.887 7.990 -5.725 1.00 87.50 90 GLN A N 1
ATOM 733 C CA . GLN A 1 90 ? 25.420 7.961 -5.698 1.00 87.50 90 GLN A CA 1
ATOM 734 C C . GLN A 1 90 ? 24.823 7.733 -7.092 1.00 87.50 90 GLN A C 1
ATOM 736 O O . GLN A 1 90 ? 23.788 7.083 -7.218 1.00 87.50 90 GLN A O 1
ATOM 741 N N . ARG A 1 91 ? 25.478 8.232 -8.149 1.00 88.94 91 ARG A N 1
ATOM 742 C CA . ARG A 1 91 ? 25.068 7.974 -9.532 1.00 88.94 91 ARG A CA 1
ATOM 743 C C . ARG A 1 91 ? 25.262 6.507 -9.915 1.00 88.94 91 ARG A C 1
ATOM 745 O O . ARG A 1 91 ? 24.336 5.924 -10.464 1.00 88.94 91 ARG A O 1
ATOM 752 N N . ILE A 1 92 ? 26.399 5.900 -9.562 1.00 90.81 92 ILE A N 1
ATOM 753 C CA . ILE A 1 92 ? 26.638 4.460 -9.772 1.00 90.81 92 ILE A CA 1
ATOM 754 C C . ILE A 1 92 ? 25.576 3.627 -9.037 1.00 90.81 92 ILE A C 1
ATOM 756 O O . ILE A 1 92 ? 24.968 2.745 -9.636 1.00 90.81 92 ILE A O 1
ATOM 760 N N . GLU A 1 93 ? 25.299 3.937 -7.768 1.00 91.50 93 GLU A N 1
ATOM 761 C CA . GLU A 1 93 ? 24.290 3.233 -6.960 1.00 91.50 93 GLU A CA 1
ATOM 762 C C . GLU A 1 93 ? 22.867 3.369 -7.539 1.00 91.50 93 GLU A C 1
ATOM 764 O O . GLU A 1 93 ? 22.084 2.413 -7.511 1.00 91.50 93 GLU A O 1
ATOM 769 N N . LEU A 1 94 ? 22.534 4.536 -8.101 1.00 90.38 94 LEU A N 1
ATOM 770 C CA . LEU A 1 94 ? 21.253 4.791 -8.760 1.00 90.38 94 LEU A CA 1
ATOM 771 C C . LEU A 1 94 ? 21.134 4.061 -10.106 1.00 90.38 94 LEU A C 1
ATOM 773 O O . LEU A 1 94 ? 20.100 3.448 -10.379 1.00 90.38 94 LEU A O 1
ATOM 777 N N . ASP A 1 95 ? 22.193 4.059 -10.915 1.00 91.69 95 ASP A N 1
ATOM 778 C CA . ASP A 1 95 ? 22.239 3.313 -12.172 1.00 91.69 95 ASP A CA 1
ATOM 779 C C . ASP A 1 95 ? 22.125 1.794 -11.900 1.00 91.69 95 ASP A C 1
ATOM 781 O O . ASP A 1 95 ? 21.328 1.107 -12.543 1.00 91.69 95 ASP A O 1
ATOM 785 N N . GLU A 1 96 ? 22.816 1.259 -10.883 1.00 95.25 96 GLU A N 1
ATOM 786 C CA . GLU A 1 96 ? 22.678 -0.139 -10.434 1.00 95.25 96 GLU A CA 1
ATOM 787 C C . GLU A 1 96 ? 21.261 -0.476 -9.930 1.00 95.25 96 GLU A C 1
ATOM 789 O O . GLU A 1 96 ? 20.755 -1.582 -10.157 1.00 95.25 96 GLU A O 1
ATOM 794 N N . LEU A 1 97 ? 20.592 0.458 -9.244 1.00 94.69 97 LEU A N 1
ATOM 795 C CA . LEU A 1 97 ? 19.195 0.305 -8.830 1.00 94.69 97 LEU A CA 1
ATOM 796 C C . LEU A 1 97 ? 18.262 0.208 -10.046 1.00 94.69 97 LEU A C 1
ATOM 798 O O . LEU A 1 97 ? 17.466 -0.731 -10.120 1.00 94.69 97 LEU A O 1
ATOM 802 N N . VAL A 1 98 ? 18.405 1.119 -11.013 1.00 94.44 98 VAL A N 1
ATOM 803 C CA . VAL A 1 98 ? 17.596 1.149 -12.240 1.00 94.44 98 VAL A CA 1
ATOM 804 C C . VAL A 1 98 ? 17.800 -0.114 -13.077 1.00 94.44 98 VAL A C 1
ATOM 806 O O . VAL A 1 98 ? 16.816 -0.738 -13.474 1.00 94.44 98 VAL A O 1
ATOM 809 N N . GLN A 1 99 ? 19.045 -0.544 -13.307 1.00 95.88 99 GLN A N 1
ATOM 810 C CA . GLN A 1 99 ? 19.326 -1.759 -14.087 1.00 95.88 99 GLN A CA 1
ATOM 811 C C . GLN A 1 99 ? 18.743 -3.015 -13.426 1.00 95.88 99 GLN A C 1
ATOM 813 O O . GLN A 1 99 ? 18.170 -3.872 -14.097 1.00 95.88 99 GLN A O 1
ATOM 818 N N . ARG A 1 100 ? 18.817 -3.109 -12.093 1.00 96.75 100 ARG A N 1
ATOM 819 C CA . ARG A 1 100 ? 18.216 -4.205 -11.319 1.00 96.75 100 ARG A CA 1
ATOM 820 C C . ARG A 1 100 ? 16.688 -4.212 -11.394 1.00 96.75 100 ARG A C 1
ATOM 822 O O . ARG A 1 100 ? 16.107 -5.290 -11.484 1.00 96.75 100 ARG A O 1
ATOM 829 N N . TRP A 1 101 ? 16.035 -3.050 -11.359 1.00 95.00 101 TRP A N 1
ATOM 830 C CA . TRP A 1 101 ? 14.578 -2.955 -11.510 1.00 95.00 101 TRP A CA 1
ATOM 831 C C . TRP A 1 101 ? 14.119 -3.312 -12.927 1.00 95.00 101 TRP A C 1
ATOM 833 O O . TRP A 1 101 ? 13.171 -4.084 -13.058 1.00 95.00 101 TRP A O 1
ATOM 843 N N . LYS A 1 102 ? 14.834 -2.864 -13.969 1.00 93.50 102 LYS A N 1
ATOM 844 C CA . LYS A 1 102 ? 14.599 -3.298 -15.358 1.00 93.50 102 LYS A CA 1
ATOM 845 C C . LYS A 1 102 ? 14.733 -4.811 -15.503 1.00 93.50 102 LYS A C 1
ATOM 847 O O . LYS A 1 102 ? 13.771 -5.467 -15.881 1.00 93.50 102 LYS A O 1
ATOM 852 N N . ALA A 1 103 ? 15.840 -5.387 -15.032 1.00 96.62 103 ALA A N 1
ATOM 853 C CA . ALA A 1 103 ? 16.043 -6.834 -15.053 1.00 96.62 103 ALA A CA 1
ATOM 854 C C . ALA A 1 103 ? 14.952 -7.616 -14.291 1.00 96.62 103 ALA A C 1
ATOM 856 O O . ALA A 1 103 ? 14.660 -8.759 -14.639 1.00 96.62 103 ALA A O 1
ATOM 857 N N . TYR A 1 104 ? 14.336 -7.037 -13.251 1.00 95.62 104 TYR A N 1
ATOM 858 C CA . TYR A 1 104 ? 13.196 -7.653 -12.562 1.00 95.62 104 TYR A CA 1
ATOM 859 C C . TYR A 1 104 ? 11.900 -7.602 -13.377 1.00 95.62 104 TYR A C 1
ATOM 861 O O . TYR A 1 104 ? 11.131 -8.557 -13.286 1.00 95.62 104 TYR A O 1
ATOM 869 N N . LEU A 1 105 ? 11.668 -6.559 -14.176 1.00 91.88 105 LEU A N 1
ATOM 870 C CA . LEU A 1 105 ? 10.560 -6.508 -15.137 1.00 91.88 105 LEU A CA 1
ATOM 871 C C . LEU A 1 105 ? 10.795 -7.510 -16.278 1.00 91.88 105 LEU A C 1
ATOM 873 O O . LEU A 1 105 ? 9.944 -8.362 -16.520 1.00 91.88 105 LEU A O 1
ATOM 877 N N . ASP A 1 106 ? 11.989 -7.498 -16.880 1.00 92.81 106 ASP A N 1
ATOM 878 C CA . ASP A 1 106 ? 12.369 -8.368 -18.005 1.00 92.81 106 ASP A CA 1
ATOM 879 C C . ASP A 1 106 ? 12.215 -9.867 -17.683 1.00 92.81 106 ASP A C 1
ATOM 881 O O . ASP A 1 106 ? 11.847 -10.667 -18.542 1.00 92.81 106 ASP A O 1
ATOM 885 N N . CYS A 1 107 ? 12.493 -10.269 -16.434 1.00 94.88 107 CYS A N 1
ATOM 886 C CA . CYS A 1 107 ? 12.330 -11.653 -15.973 1.00 94.88 107 CYS A CA 1
ATOM 887 C C . CYS A 1 107 ? 10.990 -11.946 -15.271 1.00 94.88 107 CYS A C 1
ATOM 889 O O . CYS A 1 107 ? 10.825 -13.036 -14.719 1.00 94.88 107 CYS A O 1
ATOM 891 N N . GLY A 1 108 ? 10.047 -10.997 -15.249 1.00 92.12 108 GLY A N 1
ATOM 892 C CA . GLY A 1 108 ? 8.725 -11.160 -14.633 1.00 92.12 108 GLY A CA 1
ATOM 893 C C . GLY A 1 108 ? 8.724 -11.281 -13.102 1.00 92.12 108 GLY A C 1
ATOM 894 O O . GLY A 1 108 ? 7.735 -11.724 -12.520 1.00 92.12 108 GLY A O 1
ATOM 895 N N . ARG A 1 109 ? 9.816 -10.900 -12.421 1.00 93.88 109 ARG A N 1
ATOM 896 C CA . ARG A 1 109 ? 9.846 -10.754 -10.951 1.00 93.88 109 ARG A CA 1
ATOM 897 C C . ARG A 1 109 ? 9.015 -9.566 -10.487 1.00 93.88 109 ARG A C 1
ATOM 899 O O . ARG A 1 109 ? 8.368 -9.650 -9.447 1.00 93.88 109 ARG A O 1
ATOM 906 N N . PHE A 1 110 ? 9.065 -8.475 -11.242 1.00 92.81 110 PHE A N 1
ATOM 907 C CA . PHE A 1 110 ? 8.138 -7.357 -11.151 1.00 92.81 110 PHE A CA 1
ATOM 908 C C . PHE A 1 110 ? 7.214 -7.405 -12.368 1.00 92.81 110 PHE A C 1
ATOM 910 O O . PHE A 1 110 ? 7.624 -7.798 -13.456 1.00 92.81 110 PHE A O 1
ATOM 917 N N . SER A 1 111 ? 5.962 -7.010 -12.176 1.00 90.25 111 SER A N 1
ATOM 918 C CA . SER A 1 111 ? 4.981 -6.823 -13.243 1.00 90.25 111 SER A CA 1
ATOM 919 C C . SER A 1 111 ? 3.977 -5.761 -12.804 1.00 90.25 111 SER A C 1
ATOM 921 O O . SER A 1 111 ? 3.748 -5.579 -11.606 1.00 90.25 111 SER A O 1
ATOM 923 N N . LEU A 1 112 ? 3.406 -5.047 -13.770 1.00 87.69 112 LEU A N 1
ATOM 924 C CA . LEU A 1 112 ? 2.268 -4.161 -13.555 1.00 87.69 112 LEU A CA 1
ATOM 925 C C . LEU A 1 112 ? 0.972 -4.904 -13.911 1.00 87.69 112 LEU A C 1
ATOM 927 O O . LEU A 1 112 ? 0.978 -5.842 -14.705 1.00 87.69 112 LEU A O 1
ATOM 931 N N . SER A 1 113 ? -0.155 -4.466 -13.347 1.00 83.31 113 SER A N 1
ATOM 932 C CA . SER A 1 113 ? -1.491 -4.990 -13.686 1.00 83.31 113 SER A CA 1
ATOM 933 C C . SER A 1 113 ? -1.997 -4.547 -15.065 1.00 83.31 113 SER A C 1
ATOM 935 O O . SER A 1 113 ? -3.032 -5.027 -15.520 1.00 83.31 113 SER A O 1
ATOM 937 N N . LEU A 1 114 ? -1.299 -3.601 -15.697 1.00 83.75 114 LEU A N 1
ATOM 938 C CA . LEU A 1 114 ? -1.527 -3.105 -17.050 1.00 83.75 114 LEU A CA 1
ATOM 939 C C . LEU A 1 114 ? -0.231 -3.278 -17.856 1.00 83.75 114 LEU A C 1
ATOM 941 O O . LEU A 1 114 ? 0.841 -3.061 -17.285 1.00 83.75 114 LEU A O 1
ATOM 945 N N . PRO A 1 115 ? -0.300 -3.671 -19.140 1.00 78.94 115 PRO A N 1
ATOM 946 C CA . PRO A 1 115 ? 0.886 -3.777 -19.980 1.00 78.94 115 PRO A CA 1
ATOM 947 C C . PRO A 1 115 ? 1.462 -2.394 -20.329 1.00 78.94 115 PRO A C 1
ATOM 949 O O . PRO A 1 115 ? 0.804 -1.367 -20.167 1.00 78.94 115 PRO A O 1
ATOM 952 N N . GLU A 1 116 ? 2.712 -2.378 -20.792 1.00 77.06 116 GLU A N 1
ATOM 953 C CA . GLU A 1 116 ? 3.473 -1.161 -21.120 1.00 77.06 116 GLU A CA 1
ATOM 954 C C . GLU A 1 116 ? 2.847 -0.344 -22.264 1.00 77.06 116 GLU A C 1
ATOM 956 O O . GLU A 1 116 ? 2.890 0.883 -22.240 1.00 77.06 116 GLU A O 1
ATOM 961 N N . ASP A 1 117 ? 2.221 -1.017 -23.231 1.00 79.69 117 ASP A N 1
ATOM 962 C CA . ASP A 1 117 ? 1.566 -0.431 -24.405 1.00 79.69 117 ASP A CA 1
ATOM 963 C C . ASP A 1 117 ? 0.078 -0.087 -24.194 1.00 79.69 117 ASP A C 1
ATOM 965 O O . ASP A 1 117 ? -0.594 0.357 -25.128 1.00 79.69 117 ASP A O 1
ATOM 969 N N . TRP A 1 118 ? -0.446 -0.260 -22.975 1.00 81.19 118 TRP A N 1
ATOM 970 C CA . TRP A 1 118 ? -1.839 0.046 -22.645 1.00 81.19 118 TRP A CA 1
ATOM 971 C C . TRP A 1 118 ? -2.149 1.541 -22.796 1.00 81.19 118 TRP A C 1
ATOM 973 O O . TRP A 1 118 ? -1.457 2.395 -22.230 1.00 81.19 118 TRP A O 1
ATOM 983 N N . SER A 1 119 ? -3.222 1.874 -23.519 1.00 80.88 119 SER A N 1
ATOM 984 C CA . SER A 1 119 ? -3.592 3.269 -23.769 1.00 80.88 119 SER A CA 1
ATOM 985 C C . SER A 1 119 ? -4.555 3.818 -22.714 1.00 80.88 119 SER A C 1
ATOM 987 O O . SER A 1 119 ? -5.546 3.186 -22.349 1.00 80.88 119 SER A O 1
ATOM 989 N N . ILE A 1 120 ? -4.300 5.050 -22.256 1.00 77.69 120 ILE A N 1
ATOM 990 C CA . ILE A 1 120 ? -5.135 5.729 -21.252 1.00 77.69 120 ILE A CA 1
ATOM 991 C C . ILE A 1 120 ? -6.593 5.806 -21.726 1.00 77.69 120 ILE A C 1
ATOM 993 O O . ILE A 1 120 ? -6.893 6.404 -22.760 1.00 77.69 120 ILE A O 1
ATOM 997 N N . GLY A 1 121 ? -7.498 5.241 -20.923 1.00 77.00 121 GLY A N 1
ATOM 998 C CA . GLY A 1 121 ? -8.935 5.181 -21.193 1.00 77.00 121 GLY A CA 1
ATOM 999 C C . GLY A 1 121 ? -9.424 3.896 -21.872 1.00 77.00 121 GLY A C 1
ATOM 1000 O O . GLY A 1 121 ? -10.631 3.771 -22.082 1.00 77.00 121 GLY A O 1
ATOM 1001 N N . GLU A 1 122 ? -8.550 2.939 -22.198 1.00 85.31 122 GLU A N 1
ATOM 1002 C CA . GLU A 1 122 ? -8.980 1.599 -22.622 1.00 85.31 122 GLU A CA 1
ATOM 1003 C C . GLU A 1 122 ? -9.526 0.784 -21.433 1.00 85.31 122 GLU A C 1
ATOM 1005 O O . GLU A 1 122 ? -8.997 0.884 -20.329 1.00 85.31 122 GLU A O 1
ATOM 1010 N N . PRO A 1 123 ? -10.570 -0.045 -21.606 1.00 87.19 123 PRO A N 1
ATOM 1011 C CA . PRO A 1 123 ? -11.100 -0.853 -20.509 1.00 87.19 123 PRO A CA 1
ATOM 1012 C C . PRO A 1 123 ? -10.099 -1.931 -20.065 1.00 87.19 123 PRO A C 1
ATOM 1014 O O . PRO A 1 123 ? -9.390 -2.519 -20.884 1.00 87.19 123 PRO A O 1
ATOM 1017 N N . SER A 1 124 ? -10.075 -2.239 -18.769 1.00 88.38 124 SER A N 1
ATOM 1018 C CA . SER A 1 124 ? -9.241 -3.297 -18.198 1.00 88.38 124 SER A CA 1
ATOM 1019 C C . SER A 1 124 ? -9.870 -3.933 -16.960 1.00 88.38 124 SER A C 1
ATOM 1021 O O . SER A 1 124 ? -9.944 -3.328 -15.887 1.00 88.38 124 SER A O 1
ATOM 1023 N N . GLU A 1 125 ? -10.195 -5.224 -17.063 1.00 90.19 125 GLU A N 1
ATOM 1024 C CA . GLU A 1 125 ? -10.696 -6.039 -15.945 1.00 90.19 125 GLU A CA 1
ATOM 1025 C C . GLU A 1 125 ? -9.730 -6.096 -14.746 1.00 90.19 125 GLU A C 1
ATOM 1027 O O . GLU A 1 125 ? -10.156 -6.406 -13.635 1.00 90.19 125 GLU A O 1
ATOM 1032 N N . MET A 1 126 ? -8.441 -5.794 -14.955 1.00 88.31 126 MET A N 1
ATOM 1033 C CA . MET A 1 126 ? -7.400 -5.790 -13.919 1.00 88.31 126 MET A CA 1
ATOM 1034 C C . MET A 1 126 ? -7.191 -4.419 -13.256 1.00 88.31 126 MET A C 1
ATOM 1036 O O . MET A 1 126 ? -6.495 -4.340 -12.240 1.00 88.31 126 MET A O 1
ATOM 1040 N N . ALA A 1 127 ? -7.752 -3.337 -13.815 1.00 86.38 127 ALA A N 1
ATOM 1041 C CA . ALA A 1 127 ? -7.443 -1.975 -13.374 1.00 86.38 127 ALA A CA 1
ATOM 1042 C C . ALA A 1 127 ? -8.651 -1.043 -13.182 1.00 86.38 127 ALA A C 1
ATOM 1044 O O . ALA A 1 127 ? -8.603 -0.199 -12.285 1.00 86.38 127 ALA A O 1
ATOM 1045 N N . ASP A 1 128 ? -9.737 -1.205 -13.947 1.00 89.56 128 ASP A N 1
ATOM 1046 C CA . ASP A 1 128 ? -10.893 -0.291 -13.921 1.00 89.56 128 ASP A CA 1
ATOM 1047 C C . ASP A 1 128 ? -11.511 -0.165 -12.524 1.00 89.56 128 ASP A C 1
ATOM 1049 O O . ASP A 1 128 ? -11.917 0.916 -12.100 1.00 89.56 128 ASP A O 1
ATOM 1053 N N . PHE A 1 129 ? -11.536 -1.259 -11.759 1.00 92.31 129 PHE A N 1
ATOM 1054 C CA . PHE A 1 129 ? -12.094 -1.265 -10.409 1.00 92.31 129 PHE A CA 1
ATOM 1055 C C . PHE A 1 129 ? -11.434 -0.230 -9.479 1.00 92.31 129 PHE A C 1
ATOM 1057 O O . PHE A 1 129 ? -12.120 0.388 -8.656 1.00 92.31 129 PHE A O 1
ATOM 1064 N N . TRP A 1 130 ? -10.127 0.015 -9.619 1.00 89.81 130 TRP A N 1
ATOM 1065 C CA . TRP A 1 130 ? -9.383 0.907 -8.725 1.00 89.81 130 TRP A CA 1
ATOM 1066 C C . TRP A 1 130 ? -9.830 2.372 -8.825 1.00 89.81 130 TRP A C 1
ATOM 1068 O O . TRP A 1 130 ? -9.761 3.085 -7.821 1.00 89.81 130 TRP A O 1
ATOM 1078 N N . THR A 1 131 ? -10.356 2.801 -9.977 1.00 87.50 131 THR A N 1
ATOM 1079 C CA . THR A 1 131 ? -10.889 4.155 -10.222 1.00 87.50 131 THR A CA 1
ATOM 1080 C C . THR A 1 131 ? -12.413 4.256 -10.043 1.00 87.50 131 THR A C 1
ATOM 1082 O O . THR A 1 131 ? -12.960 5.356 -10.037 1.00 87.50 131 THR A O 1
ATOM 1085 N N . THR A 1 132 ? -13.127 3.149 -9.793 1.00 90.06 132 THR A N 1
ATOM 1086 C CA . THR A 1 132 ? -14.560 3.194 -9.422 1.00 90.06 132 THR A CA 1
ATOM 1087 C C . THR A 1 132 ? -14.791 3.849 -8.048 1.00 90.06 132 THR A C 1
ATOM 1089 O O . THR A 1 132 ? -13.883 3.866 -7.212 1.00 90.06 132 THR A O 1
ATOM 1092 N N . PRO A 1 133 ? -16.009 4.327 -7.730 1.00 89.50 133 PRO A N 1
ATOM 1093 C CA . PRO A 1 133 ? -16.362 4.761 -6.374 1.00 89.50 133 PRO A CA 1
ATOM 1094 C C . PRO A 1 133 ? -16.623 3.597 -5.396 1.00 89.50 133 PRO A C 1
ATOM 1096 O O . PRO A 1 133 ? -17.016 3.846 -4.258 1.00 89.50 133 PRO A O 1
ATOM 1099 N N . TYR A 1 134 ? -16.472 2.333 -5.810 1.00 91.19 134 TYR A N 1
ATOM 1100 C CA . TYR A 1 134 ? -16.865 1.197 -4.978 1.00 91.19 134 TYR A CA 1
ATOM 1101 C C . TYR A 1 134 ? -15.887 0.938 -3.816 1.00 91.19 134 TYR A C 1
ATOM 1103 O O . TYR A 1 134 ? -14.667 1.021 -4.005 1.00 91.19 134 TYR A O 1
ATOM 1111 N N . PRO A 1 135 ? -16.397 0.561 -2.626 1.00 92.06 135 PRO A N 1
ATOM 1112 C CA . PRO A 1 135 ? -15.573 -0.012 -1.571 1.00 92.06 135 PRO A CA 1
ATOM 1113 C C . PRO A 1 135 ? -15.092 -1.410 -1.977 1.00 92.06 135 PRO A C 1
ATOM 1115 O O . PRO A 1 135 ? -15.755 -2.125 -2.734 1.00 92.06 135 PRO A O 1
ATOM 1118 N N . PHE A 1 136 ? -13.957 -1.842 -1.432 1.00 92.69 136 PHE A N 1
ATOM 1119 C CA . PHE A 1 136 ? -13.330 -3.117 -1.795 1.00 92.69 136 PHE A CA 1
ATOM 1120 C C . PHE A 1 136 ? -14.143 -4.346 -1.368 1.00 92.69 136 PHE A C 1
ATOM 1122 O O . PHE A 1 136 ? -13.981 -5.409 -1.956 1.00 92.69 136 PHE A O 1
ATOM 1129 N N . ALA A 1 137 ? -15.112 -4.185 -0.461 1.00 91.44 137 ALA A N 1
ATOM 1130 C CA . ALA A 1 137 ? -16.139 -5.189 -0.170 1.00 91.44 137 ALA A CA 1
ATOM 1131 C C . ALA A 1 137 ? -16.919 -5.660 -1.421 1.00 91.44 137 ALA A C 1
ATOM 1133 O O . ALA A 1 137 ? -17.408 -6.786 -1.455 1.00 91.44 137 ALA A O 1
ATOM 1134 N N . LEU A 1 138 ? -17.030 -4.817 -2.458 1.00 93.38 138 LEU A N 1
ATOM 1135 C CA . LEU A 1 138 ? -17.712 -5.150 -3.715 1.00 93.38 138 LEU A CA 1
ATOM 1136 C C . LEU A 1 138 ? -16.777 -5.724 -4.793 1.00 93.38 138 LEU A C 1
ATOM 1138 O O . LEU A 1 138 ? -17.267 -6.125 -5.849 1.00 93.38 138 LEU A O 1
ATOM 1142 N N . LEU A 1 139 ? -15.462 -5.797 -4.548 1.00 93.44 139 LEU A N 1
ATOM 1143 C CA . LEU A 1 139 ? -14.471 -6.272 -5.522 1.00 93.44 139 LEU A CA 1
ATOM 1144 C C . LEU A 1 139 ? -14.821 -7.651 -6.129 1.00 93.44 139 LEU A C 1
ATOM 1146 O O . LEU A 1 139 ? -14.803 -7.746 -7.357 1.00 93.44 139 LEU A O 1
ATOM 1150 N N . PRO A 1 140 ? -15.218 -8.688 -5.355 1.00 94.12 140 PRO A N 1
ATOM 1151 C CA . PRO A 1 140 ? -15.530 -10.005 -5.923 1.00 94.12 140 PRO A CA 1
ATOM 1152 C C . PRO A 1 140 ? -16.723 -10.008 -6.887 1.00 94.12 140 PRO A C 1
ATOM 1154 O O . PRO A 1 140 ? -16.783 -10.841 -7.786 1.00 94.12 140 PRO A O 1
ATOM 1157 N N . ALA A 1 141 ? -17.669 -9.079 -6.715 1.00 95.44 141 ALA A N 1
ATOM 1158 C CA . ALA A 1 141 ? -18.850 -8.960 -7.568 1.00 95.44 141 ALA A CA 1
ATOM 1159 C C . ALA A 1 141 ? -18.631 -8.009 -8.757 1.00 95.44 141 ALA A C 1
ATOM 1161 O O . ALA A 1 141 ? -19.173 -8.244 -9.835 1.00 95.44 141 ALA A O 1
ATOM 1162 N N . ALA A 1 142 ? -17.858 -6.936 -8.565 1.00 94.62 142 ALA A N 1
ATOM 1163 C CA . ALA A 1 142 ? -17.648 -5.889 -9.564 1.00 94.62 142 ALA A CA 1
ATOM 1164 C C . ALA A 1 142 ? -16.479 -6.175 -10.524 1.00 94.62 142 ALA A C 1
ATOM 1166 O O . ALA A 1 142 ? -16.535 -5.758 -11.677 1.00 94.62 142 ALA A O 1
ATOM 1167 N N . ALA A 1 143 ? -15.437 -6.877 -10.068 1.00 95.50 143 ALA A N 1
ATOM 1168 C CA . ALA A 1 143 ? -14.283 -7.268 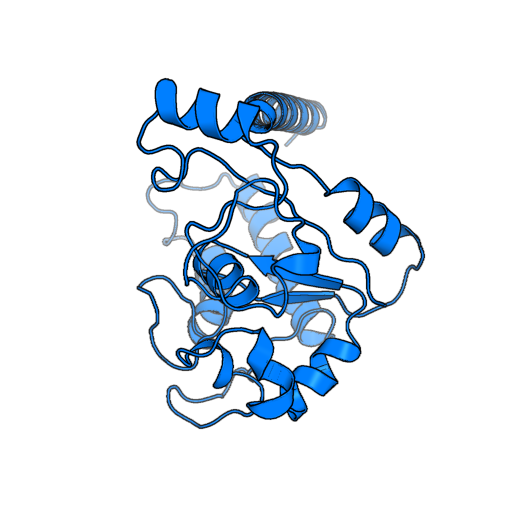-10.880 1.00 95.50 143 ALA A CA 1
ATOM 1169 C C . ALA A 1 143 ? -13.796 -8.681 -10.486 1.00 95.50 143 ALA A C 1
ATOM 1171 O O . ALA A 1 143 ? -12.721 -8.836 -9.896 1.00 95.50 143 ALA A O 1
ATOM 1172 N N . PRO A 1 144 ? -14.576 -9.736 -10.799 1.00 96.50 144 PRO A N 1
ATOM 1173 C CA . PRO A 1 144 ? -14.289 -11.105 -10.362 1.00 96.50 144 PRO A CA 1
ATOM 1174 C C . PRO A 1 144 ? -12.940 -11.637 -10.867 1.00 96.50 144 PRO A C 1
ATOM 1176 O O . PRO A 1 144 ? -12.279 -12.382 -10.150 1.00 96.50 144 PRO A O 1
ATOM 1179 N N . ALA A 1 145 ? -12.492 -11.233 -12.061 1.00 95.06 145 ALA A N 1
ATOM 1180 C CA . ALA A 1 145 ? -11.190 -11.631 -12.599 1.00 95.06 145 ALA A CA 1
ATOM 1181 C C . ALA A 1 145 ? -10.018 -11.048 -11.780 1.00 95.06 145 ALA A C 1
ATOM 1183 O O . ALA A 1 145 ? -9.050 -11.751 -11.489 1.00 95.06 145 ALA A O 1
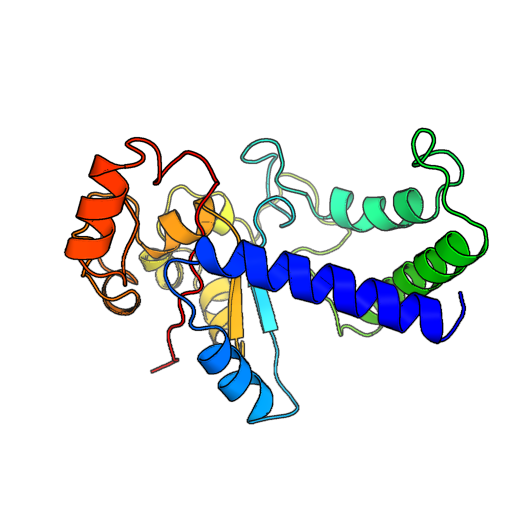ATOM 1184 N N . LEU A 1 146 ? -10.130 -9.789 -11.344 1.00 94.69 146 LEU A N 1
ATOM 1185 C CA . LEU A 1 146 ? -9.159 -9.139 -10.460 1.00 94.69 146 LEU A CA 1
ATOM 1186 C C . LEU A 1 146 ? -9.176 -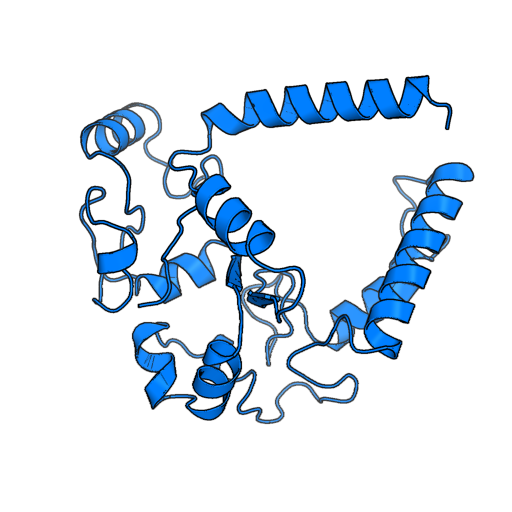9.746 -9.050 1.00 94.69 146 LEU A C 1
ATOM 1188 O O . LEU A 1 146 ? -8.113 -9.996 -8.484 1.00 94.69 146 LEU A O 1
ATOM 1192 N N . ALA A 1 147 ? -10.362 -10.037 -8.507 1.00 95.19 147 ALA A N 1
ATOM 1193 C CA . ALA A 1 147 ? -10.507 -10.726 -7.225 1.00 95.19 147 ALA A CA 1
ATOM 1194 C C . ALA A 1 147 ? -9.835 -12.111 -7.254 1.00 95.19 147 ALA A C 1
ATOM 1196 O O . ALA A 1 147 ? -8.941 -12.381 -6.452 1.00 95.19 147 ALA A O 1
ATOM 1197 N N . ALA A 1 148 ? -10.179 -12.939 -8.247 1.00 95.25 148 ALA A N 1
ATOM 1198 C CA . ALA A 1 148 ? -9.581 -14.255 -8.455 1.00 95.25 148 ALA A CA 1
ATOM 1199 C C . ALA A 1 148 ? -8.069 -14.174 -8.719 1.00 95.25 148 ALA A C 1
ATOM 1201 O O . ALA A 1 148 ? -7.324 -15.057 -8.296 1.00 95.25 148 ALA A O 1
ATOM 1202 N N . SER A 1 149 ? -7.577 -13.107 -9.363 1.00 94.69 149 SER A N 1
ATOM 1203 C CA . SER A 1 149 ? -6.137 -12.857 -9.424 1.00 94.69 149 SER A CA 1
ATOM 1204 C C . SER A 1 149 ? -5.576 -12.679 -8.014 1.00 94.69 149 SER A C 1
ATOM 1206 O O . SER A 1 149 ? -4.738 -13.485 -7.613 1.00 94.69 149 SER A O 1
ATOM 1208 N N . LEU A 1 150 ? -6.043 -11.692 -7.241 1.00 94.06 150 LEU A N 1
ATOM 1209 C CA . LEU A 1 150 ? -5.528 -11.357 -5.902 1.00 94.06 150 LEU A CA 1
ATOM 1210 C C . LEU A 1 150 ? -5.649 -12.500 -4.876 1.00 94.06 150 LEU A C 1
ATOM 1212 O O . LEU A 1 150 ? -4.830 -12.592 -3.967 1.00 94.06 150 LEU A O 1
ATOM 1216 N N . GLU A 1 151 ? -6.588 -13.432 -5.037 1.00 93.69 151 GLU A N 1
ATOM 1217 C CA . GLU A 1 151 ? -6.663 -14.642 -4.202 1.00 93.69 151 GLU A CA 1
ATOM 1218 C C . GLU A 1 151 ? -5.413 -15.540 -4.291 1.00 93.69 151 GLU A C 1
ATOM 1220 O O . GLU A 1 151 ? -5.117 -16.268 -3.335 1.00 93.69 151 GLU A O 1
ATOM 1225 N N . ASN A 1 152 ? -4.667 -15.465 -5.402 1.00 92.94 152 ASN A N 1
ATOM 1226 C CA . ASN A 1 152 ? -3.388 -16.155 -5.614 1.00 92.94 152 ASN A CA 1
ATOM 1227 C C . ASN A 1 152 ? -2.184 -15.421 -4.985 1.00 92.94 152 ASN A C 1
ATOM 1229 O O . ASN A 1 152 ? -1.065 -15.941 -4.995 1.00 92.94 152 ASN A O 1
ATOM 1233 N N . SER A 1 153 ? -2.383 -14.219 -4.441 1.00 94.19 153 SER A N 1
ATOM 1234 C CA . SER A 1 153 ? -1.354 -13.486 -3.706 1.00 94.19 153 SER A CA 1
ATOM 1235 C C . SER A 1 153 ? -1.079 -14.145 -2.357 1.00 94.19 153 SER A C 1
ATOM 1237 O O . SER A 1 153 ? -1.995 -14.523 -1.628 1.00 94.19 153 SER A O 1
ATOM 1239 N N . LYS A 1 154 ? 0.198 -14.218 -1.972 1.00 94.38 154 LYS A N 1
ATOM 1240 C CA . LYS A 1 154 ? 0.597 -14.560 -0.600 1.00 94.38 154 LYS A CA 1
ATOM 1241 C C . LYS A 1 154 ? 0.303 -13.401 0.358 1.00 94.38 154 LYS A C 1
ATOM 1243 O O . LYS A 1 154 ? -0.038 -13.637 1.509 1.00 94.38 154 LYS A O 1
ATOM 1248 N N . LEU A 1 155 ? 0.461 -12.166 -0.118 1.00 94.81 155 LEU A N 1
ATOM 1249 C CA . LEU A 1 155 ? 0.186 -10.927 0.606 1.00 94.81 155 LEU A CA 1
ATOM 1250 C C . LEU A 1 155 ? -0.252 -9.853 -0.398 1.00 94.81 155 LEU A C 1
ATOM 1252 O O . LEU A 1 155 ? 0.356 -9.735 -1.462 1.00 94.81 155 LEU A O 1
ATOM 1256 N N . VAL A 1 156 ? -1.262 -9.059 -0.039 1.00 95.06 156 VAL A N 1
ATOM 1257 C CA . VAL A 1 156 ? -1.661 -7.849 -0.772 1.00 95.06 156 VAL A CA 1
ATOM 1258 C C . VAL A 1 156 ? -1.430 -6.646 0.138 1.00 95.06 156 VAL A C 1
ATOM 1260 O O . VAL A 1 156 ? -1.975 -6.584 1.238 1.00 95.06 156 VAL A O 1
ATOM 1263 N N . ILE A 1 157 ? -0.598 -5.704 -0.300 1.00 94.62 157 ILE A N 1
ATOM 1264 C CA . ILE A 1 157 ? -0.248 -4.493 0.445 1.00 94.62 157 ILE A CA 1
ATOM 1265 C C . ILE A 1 157 ? -1.018 -3.318 -0.151 1.00 94.62 157 ILE A C 1
ATOM 1267 O O . ILE A 1 157 ? -0.722 -2.866 -1.255 1.00 94.62 157 ILE A O 1
ATOM 1271 N N . PHE A 1 158 ? -1.973 -2.785 0.603 1.00 92.88 158 PHE A N 1
ATOM 1272 C CA . PHE A 1 158 ? -2.694 -1.567 0.247 1.00 92.88 158 PHE A CA 1
ATOM 1273 C C . PHE A 1 158 ? -1.956 -0.347 0.807 1.00 92.88 158 PHE A C 1
ATOM 1275 O O . PHE A 1 158 ? -1.646 -0.294 1.997 1.00 92.88 158 PHE A O 1
ATOM 1282 N N . LYS A 1 159 ? -1.636 0.630 -0.046 1.00 88.56 159 LYS A N 1
ATOM 1283 C CA . LYS A 1 159 ? -0.916 1.850 0.347 1.00 88.56 159 LYS A CA 1
ATOM 1284 C C . LYS A 1 159 ? -1.861 3.048 0.420 1.00 88.56 159 LYS A C 1
ATOM 1286 O O . LYS A 1 159 ? -2.679 3.219 -0.473 1.00 88.56 159 LYS A O 1
ATOM 1291 N N . GLY A 1 160 ? -1.666 3.913 1.413 1.00 85.00 160 GLY A N 1
ATOM 1292 C CA . GLY A 1 160 ? -2.277 5.247 1.453 1.00 85.00 160 GLY A CA 1
ATOM 1293 C C . GLY A 1 160 ? -3.711 5.322 1.978 1.00 85.00 160 GLY A C 1
ATOM 1294 O O . GLY A 1 160 ? -4.381 4.309 2.191 1.00 85.00 160 GLY A O 1
ATOM 1295 N N . ASP A 1 161 ? -4.159 6.561 2.190 1.00 84.50 161 ASP A N 1
ATOM 1296 C CA . ASP A 1 161 ? -5.467 6.906 2.767 1.00 84.50 161 ASP A CA 1
ATOM 1297 C C . ASP A 1 161 ? -6.631 6.396 1.909 1.00 84.50 161 ASP A C 1
ATOM 1299 O O . ASP A 1 161 ? -7.539 5.738 2.415 1.00 84.50 161 ASP A O 1
ATOM 1303 N N . LEU A 1 162 ? -6.580 6.627 0.592 1.00 85.56 162 LEU A N 1
ATOM 1304 C CA . LEU A 1 162 ? -7.679 6.283 -0.310 1.00 85.56 162 LEU A CA 1
ATOM 1305 C C . LEU A 1 162 ? -7.961 4.774 -0.323 1.00 85.56 162 LEU A C 1
ATOM 1307 O O . LEU A 1 162 ? -9.119 4.359 -0.255 1.00 85.56 162 LEU A O 1
ATOM 1311 N N . ASN A 1 163 ? -6.916 3.944 -0.366 1.00 88.94 163 ASN A N 1
ATOM 1312 C CA . ASN A 1 163 ? -7.080 2.492 -0.311 1.00 88.94 163 ASN A CA 1
ATOM 1313 C C . ASN A 1 163 ? -7.581 2.031 1.067 1.00 88.94 163 ASN A C 1
ATOM 1315 O O . ASN A 1 163 ? -8.430 1.144 1.134 1.00 88.94 163 ASN A O 1
ATOM 1319 N N . TYR A 1 164 ? -7.129 2.651 2.162 1.00 88.94 164 TYR A N 1
ATOM 1320 C CA . TYR A 1 164 ? -7.615 2.344 3.510 1.00 88.94 164 TYR A CA 1
ATOM 1321 C C . TYR A 1 164 ? -9.101 2.704 3.695 1.00 88.94 164 TYR A C 1
ATOM 1323 O O . TYR A 1 164 ? -9.879 1.909 4.228 1.00 88.94 164 TYR A O 1
ATOM 1331 N N . ARG A 1 165 ? -9.537 3.847 3.155 1.00 87.56 165 ARG A N 1
ATOM 1332 C CA . ARG A 1 165 ? -10.949 4.255 3.114 1.00 87.56 165 ARG A CA 1
ATOM 1333 C C . ARG A 1 165 ? -11.795 3.349 2.224 1.00 87.56 165 ARG A C 1
ATOM 1335 O O . ARG A 1 165 ? -12.907 3.002 2.604 1.00 87.56 165 ARG A O 1
ATOM 1342 N N . LYS A 1 166 ? -11.272 2.866 1.090 1.00 89.81 166 LYS A N 1
ATOM 1343 C CA . LYS A 1 166 ? -11.970 1.864 0.261 1.00 89.81 166 LYS A CA 1
ATOM 1344 C C . LYS A 1 166 ? -12.059 0.477 0.910 1.00 89.81 166 LYS A C 1
ATOM 1346 O O . LYS A 1 166 ? -13.077 -0.190 0.730 1.00 89.81 166 LYS A O 1
ATOM 1351 N N . LEU A 1 167 ? -11.042 0.047 1.664 1.00 90.00 167 LEU A N 1
ATOM 1352 C CA . LEU A 1 167 ? -11.050 -1.203 2.446 1.00 90.00 167 LEU A CA 1
ATOM 1353 C C . LEU A 1 167 ? -12.152 -1.207 3.513 1.00 90.00 167 LEU A C 1
ATOM 1355 O O . LEU A 1 167 ? -12.780 -2.234 3.753 1.00 90.00 167 LEU A O 1
ATOM 1359 N N . THR A 1 168 ? -12.371 -0.052 4.136 1.00 88.31 168 THR A N 1
ATOM 1360 C CA . THR A 1 168 ? -13.260 0.128 5.296 1.00 88.31 168 THR A CA 1
ATOM 1361 C C . THR A 1 168 ? -14.609 0.774 4.967 1.00 88.31 168 THR A C 1
ATOM 1363 O O . THR A 1 168 ? -15.497 0.775 5.814 1.00 88.31 168 THR A O 1
ATOM 1366 N N . ALA A 1 169 ? -14.764 1.238 3.722 1.00 86.88 169 ALA A N 1
ATOM 1367 C CA . ALA A 1 169 ? -15.955 1.753 3.043 1.00 86.88 169 ALA A CA 1
ATOM 1368 C C . ALA A 1 169 ? -16.462 3.181 3.359 1.00 86.88 169 ALA A C 1
ATOM 1370 O O . ALA A 1 169 ? -17.469 3.579 2.779 1.00 86.88 169 ALA A O 1
ATOM 1371 N N . ASP A 1 170 ? -15.793 3.980 4.190 1.00 85.12 170 ASP A N 1
ATOM 1372 C CA . ASP A 1 170 ? -16.049 5.431 4.327 1.00 85.12 170 ASP A CA 1
ATOM 1373 C C . ASP A 1 170 ? -17.500 5.897 4.770 1.00 85.12 170 ASP A C 1
ATOM 1375 O O . ASP A 1 170 ? -17.849 7.034 4.464 1.00 85.12 170 ASP A O 1
ATOM 1379 N N . VAL A 1 171 ? -18.346 5.148 5.559 1.00 83.25 171 VAL A N 1
ATOM 1380 C CA . VAL A 1 171 ? -19.677 5.602 6.208 1.00 83.25 171 VAL A CA 1
ATOM 1381 C C . VAL A 1 171 ? -19.978 5.496 7.808 1.00 83.25 171 VAL A C 1
ATOM 1383 O O . VAL A 1 171 ? -20.884 4.780 8.215 1.00 83.25 171 VAL A O 1
ATOM 1386 N N . GLN A 1 172 ? -19.239 6.172 8.733 1.00 81.19 172 GLN A N 1
ATOM 1387 C CA . GLN A 1 172 ? -18.962 6.176 10.244 1.00 81.19 172 GLN A CA 1
ATOM 1388 C C . GLN A 1 172 ? -18.662 4.928 11.202 1.00 81.19 172 GLN A C 1
ATOM 1390 O O . GLN A 1 172 ? -19.587 4.211 11.580 1.00 81.19 172 GLN A O 1
ATOM 1395 N N . TRP A 1 173 ? -17.415 4.725 11.730 1.00 81.81 173 TRP A N 1
ATOM 1396 C CA . TRP A 1 173 ? -16.957 3.634 12.672 1.00 81.81 173 TRP A CA 1
ATOM 1397 C C . TRP A 1 173 ? -16.545 4.078 14.114 1.00 81.81 173 TRP A C 1
ATOM 1399 O O . TRP A 1 173 ? -15.862 5.089 14.259 1.00 81.81 173 TRP A O 1
ATOM 1409 N N . PRO A 1 174 ? -16.794 3.270 15.178 1.00 86.38 174 PRO A N 1
ATOM 1410 C CA . PRO A 1 174 ? -16.063 3.348 16.459 1.00 86.38 174 PRO A CA 1
ATOM 1411 C C . PRO A 1 174 ? -14.594 2.932 16.305 1.00 86.38 174 PRO A C 1
ATOM 1413 O O . PRO A 1 174 ? -14.318 1.919 15.651 1.00 86.38 174 PRO A O 1
ATOM 1416 N N . SER A 1 175 ? -13.656 3.642 16.939 1.00 84.31 175 SER A N 1
ATOM 1417 C CA . SER A 1 175 ? -12.222 3.416 16.707 1.00 84.31 175 SER A CA 1
ATOM 1418 C C . SER A 1 175 ? -11.690 2.093 17.270 1.00 84.31 175 SER A C 1
ATOM 1420 O O . SER A 1 175 ? -10.719 1.549 16.740 1.00 84.31 175 SER A O 1
ATOM 1422 N N . SER A 1 176 ? -12.391 1.519 18.250 1.00 85.31 176 SER A N 1
ATOM 1423 C CA . SER A 1 176 ? -12.168 0.170 18.792 1.00 85.31 176 SER A CA 1
ATOM 1424 C C . SER A 1 176 ? -12.673 -0.983 17.923 1.00 85.31 176 SER A C 1
ATOM 1426 O O . SER A 1 176 ? -12.440 -2.146 18.261 1.00 85.31 176 SER A O 1
ATOM 1428 N N . THR A 1 177 ? -13.335 -0.710 16.794 1.00 86.50 177 THR A N 1
ATOM 1429 C CA . THR A 1 177 ? -13.684 -1.758 15.821 1.00 86.50 177 THR A CA 1
ATOM 1430 C C . THR A 1 177 ? -12.403 -2.443 15.341 1.00 86.50 177 THR A C 1
ATOM 1432 O O . THR A 1 177 ? -11.439 -1.761 15.011 1.00 86.50 177 THR A O 1
ATOM 1435 N N . SER A 1 178 ? -12.358 -3.776 15.278 1.00 87.56 178 SER A N 1
ATOM 1436 C CA . SER A 1 178 ? -11.190 -4.471 14.722 1.00 87.56 178 SER A CA 1
ATOM 1437 C C . SER A 1 178 ? -11.078 -4.242 13.212 1.00 87.56 178 SER A C 1
ATOM 1439 O O . SER A 1 178 ? -12.090 -4.181 12.513 1.00 87.56 178 SER A O 1
ATOM 1441 N N . PHE A 1 179 ? -9.850 -4.171 12.690 1.00 86.75 179 PHE A N 1
ATOM 1442 C CA . PHE A 1 179 ? -9.617 -3.997 11.252 1.00 86.75 179 PHE A CA 1
ATOM 1443 C C . PHE A 1 179 ? -10.325 -5.080 10.423 1.00 86.75 179 PHE A C 1
ATOM 1445 O O . PHE A 1 179 ? -11.060 -4.748 9.501 1.00 86.75 179 PHE A O 1
ATOM 1452 N N . VAL A 1 180 ? -10.223 -6.351 10.835 1.00 86.50 180 VAL A N 1
ATOM 1453 C CA . VAL A 1 180 ? -10.915 -7.493 10.200 1.00 86.50 180 VAL A CA 1
ATOM 1454 C C . VAL A 1 180 ? -12.430 -7.278 10.094 1.00 86.50 180 VAL A C 1
ATOM 1456 O O . VAL A 1 180 ? -13.014 -7.599 9.071 1.00 86.50 180 VAL A O 1
ATOM 1459 N N . LYS A 1 181 ? -13.079 -6.686 11.108 1.00 83.94 181 LYS A N 1
ATOM 1460 C CA . LYS A 1 181 ? -14.521 -6.394 11.051 1.00 83.94 181 LYS A CA 1
ATOM 1461 C C . LYS A 1 181 ? -14.848 -5.199 10.147 1.00 83.94 181 LYS A C 1
ATOM 1463 O O . LYS A 1 181 ? -15.932 -5.143 9.570 1.00 83.94 181 LYS A O 1
ATOM 1468 N N . ALA A 1 182 ? -13.939 -4.232 10.042 1.00 83.00 182 ALA A N 1
ATOM 1469 C CA . ALA A 1 182 ? -14.104 -3.104 9.134 1.00 83.00 182 ALA A CA 1
ATOM 1470 C C . ALA A 1 182 ? -13.939 -3.507 7.656 1.00 83.00 182 ALA A C 1
ATOM 1472 O O . ALA A 1 182 ? -14.503 -2.851 6.784 1.00 83.00 182 ALA A O 1
ATOM 1473 N N . LEU A 1 183 ? -13.232 -4.606 7.372 1.00 78.50 183 LEU A N 1
ATOM 1474 C CA . LEU A 1 183 ? -13.168 -5.222 6.048 1.00 78.50 183 LEU A CA 1
ATOM 1475 C C . LEU A 1 183 ? -14.496 -5.923 5.711 1.00 78.50 183 LEU A C 1
ATOM 1477 O O . LEU A 1 183 ? -14.725 -7.067 6.088 1.00 78.50 183 LEU A O 1
ATOM 1481 N N . GLY A 1 184 ? -15.371 -5.244 4.965 1.00 59.81 184 GLY A N 1
ATOM 1482 C CA . GLY A 1 184 ? -16.594 -5.840 4.397 1.00 59.81 184 GLY A CA 1
ATOM 1483 C C . GLY A 1 184 ? -17.917 -5.281 4.931 1.00 59.81 184 GLY A C 1
ATOM 1484 O O . GLY A 1 184 ? -18.946 -5.420 4.274 1.00 59.81 184 GLY A O 1
ATOM 1485 N N . GLU A 1 185 ? -17.908 -4.593 6.072 1.00 52.78 185 GLU A N 1
ATOM 1486 C CA . GLU A 1 185 ? -19.059 -3.838 6.582 1.00 52.78 185 GLU A CA 1
ATOM 1487 C C . GLU A 1 185 ? -18.941 -2.344 6.201 1.00 52.78 185 GLU A C 1
ATOM 1489 O O . GLU A 1 185 ? -17.850 -1.789 6.152 1.00 52.78 185 GLU A O 1
ATOM 1494 N N . VAL A 1 186 ? -20.057 -1.648 5.953 1.00 33.75 186 VAL A N 1
ATOM 1495 C CA . VAL A 1 186 ? -20.011 -0.312 5.315 1.00 33.75 186 VAL A CA 1
ATOM 1496 C C . VAL A 1 186 ? -19.992 0.855 6.323 1.00 33.75 186 VAL A C 1
ATOM 1498 O O . VAL A 1 186 ? -21.089 1.304 6.662 1.00 33.75 186 VAL A O 1
ATOM 1501 N N . LYS A 1 187 ? -18.797 1.333 6.795 1.00 38.12 187 LYS A N 1
ATOM 1502 C CA . LYS A 1 187 ? -18.633 2.544 7.677 1.00 38.12 187 LYS A CA 1
ATOM 1503 C C . LYS A 1 187 ? -17.296 3.396 7.582 1.00 38.12 187 LYS A C 1
ATOM 1505 O O . LYS A 1 187 ? -16.436 3.068 6.794 1.00 38.12 187 LYS A O 1
ATOM 1510 N N . ALA A 1 188 ? -17.148 4.564 8.255 1.00 35.41 188 ALA A N 1
ATOM 1511 C CA . ALA A 1 188 ? -16.205 5.730 8.001 1.00 35.41 188 ALA A CA 1
ATOM 1512 C C . ALA A 1 188 ? -15.399 6.203 9.234 1.00 35.41 188 ALA A C 1
ATOM 1514 O O . ALA A 1 188 ? -15.197 5.444 10.170 1.00 35.41 188 ALA A O 1
ATOM 1515 N N . ASP A 1 189 ? -14.994 7.490 9.220 1.00 46.81 189 ASP A N 1
ATOM 1516 C CA . ASP A 1 189 ? -14.165 8.238 10.155 1.00 46.81 189 ASP A CA 1
ATOM 1517 C C . ASP A 1 189 ? -13.022 7.346 10.571 1.00 46.81 189 ASP A C 1
ATOM 1519 O O . ASP A 1 189 ? -12.809 7.014 11.738 1.00 46.81 189 ASP A O 1
ATOM 1523 N N . VAL A 1 190 ? -12.384 6.856 9.504 1.00 62.31 190 VAL A N 1
ATOM 1524 C CA . VAL A 1 190 ? -11.745 5.562 9.507 1.00 62.31 190 VAL A CA 1
ATOM 1525 C C . VAL A 1 190 ? -10.413 5.708 10.201 1.00 62.31 190 VAL A C 1
ATOM 1527 O O . VAL A 1 190 ? -9.375 5.950 9.600 1.00 62.31 190 VAL A O 1
ATOM 1530 N N . VAL A 1 191 ? -10.459 5.482 11.499 1.00 73.12 191 VAL A N 1
ATOM 1531 C CA . VAL A 1 191 ? -9.364 4.895 12.243 1.00 73.12 191 VAL A CA 1
ATOM 1532 C C . VAL A 1 191 ? -9.994 3.785 13.059 1.00 73.12 191 VAL A C 1
ATOM 1534 O O . VAL A 1 191 ? -10.793 4.067 13.947 1.00 73.12 191 VAL A O 1
ATOM 1537 N N . VAL A 1 192 ? -9.661 2.543 12.715 1.00 82.50 192 VAL A N 1
ATOM 1538 C CA . VAL A 1 192 ? -10.113 1.312 13.367 1.00 82.50 192 VAL A CA 1
ATOM 1539 C C . VAL A 1 192 ? -8.890 0.550 13.885 1.00 82.50 192 VAL A C 1
ATOM 1541 O O . VAL A 1 192 ? -7.776 0.757 13.406 1.00 82.50 192 VAL A O 1
ATOM 1544 N N . GLY A 1 193 ? -9.081 -0.324 14.869 1.00 83.38 193 GLY A N 1
ATOM 1545 C CA . GLY A 1 193 ? -8.021 -1.137 15.467 1.00 83.38 193 GLY A CA 1
ATOM 1546 C C . GLY A 1 193 ? -7.216 -0.452 16.578 1.00 83.38 193 GLY A C 1
ATOM 1547 O O . GLY A 1 193 ? -6.217 -1.017 17.013 1.00 83.38 193 GLY A O 1
ATOM 1548 N N . ILE A 1 194 ? -7.642 0.718 17.069 1.00 87.62 194 ILE A N 1
ATOM 1549 C CA . ILE A 1 194 ? -7.021 1.400 18.221 1.00 87.62 194 ILE A CA 1
ATOM 1550 C C . ILE A 1 194 ? -7.984 1.457 19.412 1.00 87.62 194 ILE A C 1
ATOM 1552 O O . ILE A 1 194 ? -9.187 1.280 19.263 1.00 87.62 194 ILE A O 1
ATOM 1556 N N . THR A 1 195 ? -7.493 1.723 20.622 1.00 88.75 195 THR A N 1
ATOM 1557 C CA . THR A 1 195 ? -8.389 1.871 21.783 1.00 88.75 195 THR A CA 1
ATOM 1558 C C . THR A 1 195 ? -9.146 3.203 21.738 1.00 88.75 195 THR A C 1
ATOM 1560 O O . THR A 1 195 ? -8.588 4.219 21.322 1.00 88.75 195 THR A O 1
ATOM 1563 N N . GLU A 1 196 ? -10.394 3.235 22.227 1.00 89.25 196 GLU A N 1
ATOM 1564 C CA . GLU A 1 196 ? -11.152 4.498 22.332 1.00 89.25 196 GLU A CA 1
ATOM 1565 C C . GLU A 1 196 ? -10.402 5.524 23.194 1.00 89.25 196 GLU A C 1
ATOM 1567 O O . GLU A 1 196 ? -10.290 6.682 22.815 1.00 89.25 196 GLU A O 1
ATOM 1572 N N . ALA A 1 197 ? -9.765 5.085 24.286 1.00 92.06 197 ALA A N 1
ATOM 1573 C CA . ALA A 1 197 ? -8.942 5.952 25.129 1.00 92.06 197 ALA A CA 1
ATOM 1574 C C . ALA A 1 197 ? -7.771 6.605 24.363 1.00 92.06 197 ALA A C 1
ATOM 1576 O O . ALA A 1 197 ? -7.422 7.753 24.635 1.00 92.06 197 ALA A O 1
ATOM 1577 N N . LEU A 1 198 ? -7.156 5.915 23.392 1.00 90.62 198 LEU A N 1
ATOM 1578 C CA . LEU A 1 198 ? -6.143 6.524 22.523 1.00 90.62 198 LEU A CA 1
ATOM 1579 C C . LEU A 1 198 ? -6.783 7.538 21.563 1.00 90.62 198 LEU A C 1
ATOM 1581 O O . LEU A 1 198 ? -6.272 8.649 21.429 1.00 90.62 198 LEU A O 1
ATOM 1585 N N . ALA A 1 199 ? -7.921 7.196 20.953 1.00 89.56 199 ALA A N 1
ATOM 1586 C CA . ALA A 1 199 ? -8.654 8.088 20.056 1.00 89.56 199 ALA A CA 1
ATOM 1587 C C . ALA A 1 199 ? -9.134 9.378 20.757 1.00 89.56 199 ALA A C 1
ATOM 1589 O O . ALA A 1 199 ? -9.018 10.464 20.188 1.00 89.56 199 ALA A O 1
ATOM 1590 N N . GLU A 1 200 ? -9.619 9.277 21.998 1.00 92.50 200 GLU A N 1
ATOM 1591 C CA . GLU A 1 200 ? -10.025 10.398 22.857 1.00 92.50 200 GLU A CA 1
ATOM 1592 C C . GLU A 1 200 ? -8.831 11.288 23.235 1.00 92.50 200 GLU A C 1
ATOM 1594 O O . GLU A 1 200 ? -8.892 12.509 23.069 1.00 92.50 200 GLU A O 1
ATOM 1599 N N . ASN A 1 201 ? -7.714 10.691 23.670 1.00 93.19 201 ASN A N 1
ATOM 1600 C CA . ASN A 1 201 ? -6.489 11.426 24.002 1.00 93.19 201 ASN A CA 1
ATOM 1601 C C . ASN A 1 201 ? -5.919 12.183 22.790 1.00 93.19 201 ASN A C 1
ATOM 1603 O O . ASN A 1 201 ? -5.503 13.340 22.913 1.00 93.19 201 ASN A O 1
ATOM 1607 N N . LEU A 1 202 ? -5.929 11.564 21.606 1.00 91.44 202 LEU A N 1
ATOM 1608 C CA . LEU A 1 202 ? -5.535 12.216 20.356 1.00 91.44 202 LEU A CA 1
ATOM 1609 C C . LEU A 1 202 ? -6.516 13.330 19.974 1.00 91.44 202 LEU A C 1
ATOM 1611 O O . LEU A 1 202 ? -6.087 14.424 19.623 1.00 91.44 202 LEU A O 1
ATOM 1615 N N . GLN A 1 203 ? -7.827 13.108 20.118 1.00 92.38 203 GLN A N 1
ATOM 1616 C CA . GLN A 1 203 ? -8.845 14.123 19.830 1.00 92.38 203 GLN A CA 1
ATOM 1617 C C . GLN A 1 203 ? -8.716 15.367 20.722 1.00 92.38 203 GLN A C 1
ATOM 1619 O O . GLN A 1 203 ? -8.970 16.479 20.254 1.00 92.38 203 GLN A O 1
ATOM 1624 N N . ALA A 1 204 ? -8.323 15.187 21.986 1.00 94.62 204 ALA A N 1
ATOM 1625 C CA . ALA A 1 204 ? -8.107 16.272 22.938 1.00 94.62 204 ALA A CA 1
ATOM 1626 C C . ALA A 1 204 ? -6.785 17.030 22.710 1.00 94.62 204 ALA A C 1
ATOM 1628 O O . ALA A 1 204 ? -6.737 18.243 22.915 1.00 94.62 204 ALA A O 1
ATOM 1629 N N . SER A 1 205 ? -5.718 16.335 22.299 1.00 93.88 205 SER A N 1
ATOM 1630 C CA . SER A 1 205 ? -4.374 16.918 22.139 1.00 93.88 205 SER A CA 1
ATOM 1631 C C . SER A 1 205 ? -4.090 17.480 20.740 1.00 93.88 205 SER A C 1
ATOM 1633 O O . SER A 1 205 ? -3.361 18.463 20.611 1.00 93.88 205 SER A O 1
ATOM 1635 N N . ASP A 1 206 ? -4.679 16.900 19.695 1.00 91.19 206 ASP A N 1
ATOM 1636 C CA . ASP A 1 206 ? -4.522 17.302 18.296 1.00 91.19 206 ASP A CA 1
ATOM 1637 C C . ASP A 1 206 ? -5.855 17.087 17.555 1.00 91.19 206 ASP A C 1
ATOM 1639 O O . ASP A 1 206 ? -6.057 16.048 16.930 1.00 91.19 206 ASP A O 1
ATOM 1643 N N . PRO A 1 207 ? -6.797 18.052 17.572 1.00 90.94 207 PRO A N 1
ATOM 1644 C CA . PRO A 1 207 ? -8.120 17.880 16.962 1.00 90.94 207 PRO A CA 1
ATOM 1645 C C . PRO A 1 207 ? -8.130 17.568 15.454 1.00 90.94 207 PRO A C 1
ATOM 1647 O O . PRO A 1 207 ? -9.197 17.290 14.908 1.00 90.94 207 PRO A O 1
ATOM 1650 N N . LYS A 1 208 ? -6.974 17.627 14.774 1.00 87.19 208 LYS A N 1
ATOM 1651 C CA . LYS A 1 208 ? -6.790 17.290 13.355 1.00 87.19 208 LYS A CA 1
ATOM 1652 C C . LYS A 1 208 ? -6.028 15.976 13.133 1.00 87.19 208 LYS A C 1
ATOM 1654 O O . LYS A 1 208 ? -5.703 15.677 11.986 1.00 87.19 208 LYS A O 1
ATOM 1659 N N . TRP A 1 209 ? -5.764 15.183 14.173 1.00 87.25 209 TRP A N 1
ATOM 1660 C CA . TRP A 1 209 ? -4.919 13.983 14.103 1.00 87.25 209 TRP A CA 1
ATOM 1661 C C . TRP A 1 209 ? -5.323 12.966 13.021 1.00 87.25 209 TRP A C 1
ATOM 1663 O O . TRP A 1 209 ? -4.454 12.320 12.445 1.00 87.25 209 TRP A O 1
ATOM 1673 N N . ARG A 1 210 ? -6.621 12.857 12.699 1.00 83.38 210 ARG A N 1
ATOM 1674 C CA . ARG A 1 210 ? -7.138 11.970 11.637 1.00 83.38 210 ARG A CA 1
ATOM 1675 C C . ARG A 1 210 ? -6.869 12.458 10.205 1.00 83.38 210 ARG A C 1
ATOM 1677 O O . ARG A 1 210 ? -7.042 11.685 9.277 1.00 83.38 210 ARG A O 1
ATOM 1684 N N . VAL A 1 211 ? -6.504 13.729 10.006 1.00 81.06 211 VAL A N 1
ATOM 1685 C CA . VAL A 1 211 ? -6.448 14.377 8.673 1.00 81.06 211 VAL A CA 1
ATOM 1686 C C . VAL A 1 211 ? -5.183 15.204 8.420 1.00 81.06 211 VAL A C 1
ATOM 1688 O O . VAL A 1 211 ? -5.021 15.773 7.345 1.00 81.06 211 VAL A O 1
ATOM 1691 N N . ASN A 1 212 ? -4.281 15.315 9.398 1.00 80.94 212 ASN A N 1
ATOM 1692 C CA . ASN A 1 212 ? -3.062 16.123 9.287 1.00 80.94 212 ASN A CA 1
ATOM 1693 C C . ASN A 1 212 ? -1.845 15.355 8.731 1.00 80.94 212 ASN A C 1
ATOM 1695 O O . ASN A 1 212 ? -0.762 15.930 8.653 1.00 80.94 212 ASN A O 1
ATOM 1699 N N . GLY A 1 213 ? -2.004 14.075 8.371 1.00 79.31 213 GLY A N 1
ATOM 1700 C CA . GLY A 1 213 ? -0.941 13.229 7.806 1.00 79.31 213 GLY A CA 1
ATOM 1701 C C . GLY A 1 213 ? 0.206 12.893 8.769 1.00 79.31 213 GLY A C 1
ATOM 1702 O O . GLY A 1 213 ? 1.221 12.349 8.343 1.00 79.31 213 GLY A O 1
ATOM 1703 N N . LYS A 1 214 ? 0.071 13.230 10.058 1.00 82.56 214 LYS A N 1
ATOM 1704 C CA . LYS A 1 214 ? 1.111 13.043 11.081 1.00 82.56 214 LYS A CA 1
ATOM 1705 C C . LYS A 1 214 ? 1.195 11.605 11.584 1.00 82.56 214 LYS A C 1
ATOM 1707 O O . LYS A 1 214 ? 2.282 11.161 11.928 1.00 82.56 214 LYS A O 1
ATOM 1712 N N . TYR A 1 215 ? 0.057 10.916 11.652 1.00 86.81 215 TYR A N 1
ATOM 1713 C CA . TYR A 1 215 ? -0.090 9.589 12.249 1.00 86.81 215 TYR A CA 1
ATOM 1714 C C . TYR A 1 215 ? -0.273 8.501 11.188 1.00 86.81 215 TYR A C 1
ATOM 1716 O O . TYR A 1 215 ? -0.808 8.761 10.111 1.00 86.81 215 TYR A O 1
ATOM 1724 N N . ALA A 1 216 ? 0.148 7.278 11.508 1.00 86.81 216 ALA A N 1
ATOM 1725 C CA . ALA A 1 216 ? 0.088 6.121 10.620 1.00 86.81 216 ALA A CA 1
ATOM 1726 C C . ALA A 1 216 ? -0.479 4.875 11.321 1.00 86.81 216 ALA A C 1
ATOM 1728 O O . ALA A 1 216 ? -0.465 4.762 12.548 1.00 86.81 216 ALA A O 1
ATOM 1729 N N . LEU A 1 217 ? -0.949 3.925 10.513 1.00 87.81 217 LEU A N 1
ATOM 1730 C CA . LEU A 1 217 ? -1.439 2.611 10.926 1.00 87.81 217 LEU A CA 1
ATOM 1731 C C . LEU A 1 217 ? -0.799 1.552 10.023 1.00 87.81 217 LEU A C 1
ATOM 1733 O O . LEU A 1 217 ? -0.730 1.734 8.807 1.00 87.81 217 LEU A O 1
ATOM 1737 N N . ILE A 1 218 ? -0.372 0.437 10.608 1.00 91.12 218 ILE A N 1
ATOM 1738 C CA . ILE A 1 218 ? -0.012 -0.788 9.895 1.00 91.12 218 ILE A CA 1
ATOM 1739 C C . ILE A 1 218 ? -0.968 -1.863 10.402 1.00 91.12 218 ILE A C 1
ATOM 1741 O O . ILE A 1 218 ? -0.752 -2.443 11.463 1.00 91.12 218 ILE A O 1
ATOM 1745 N N . SER A 1 219 ? -2.052 -2.090 9.663 1.00 91.12 219 SER A N 1
ATOM 1746 C CA . SER A 1 219 ? -3.077 -3.081 10.000 1.00 91.12 219 SER A CA 1
ATOM 1747 C C . SER A 1 219 ? -2.896 -4.350 9.172 1.00 91.12 219 SER A C 1
ATOM 1749 O O . SER A 1 219 ? -2.659 -4.280 7.966 1.00 91.12 219 SER A O 1
ATOM 1751 N N . PHE A 1 220 ? -3.041 -5.511 9.807 1.00 92.38 220 PHE A N 1
ATOM 1752 C CA . PHE A 1 220 ? -2.909 -6.815 9.163 1.00 92.38 220 PHE A CA 1
ATOM 1753 C C . PHE A 1 220 ? -4.197 -7.629 9.310 1.00 92.38 220 PHE A C 1
ATOM 1755 O O . PHE A 1 220 ? -4.807 -7.672 10.378 1.00 92.38 220 PHE A O 1
ATOM 1762 N N . CYS A 1 221 ? -4.590 -8.301 8.228 1.00 92.19 221 CYS A N 1
ATOM 1763 C CA . CYS A 1 221 ? -5.656 -9.295 8.221 1.00 92.19 221 CYS A CA 1
ATOM 1764 C C . CYS A 1 221 ? -5.080 -10.611 7.677 1.00 92.19 221 CYS A C 1
ATOM 1766 O O . CYS A 1 221 ? -4.558 -10.607 6.557 1.00 92.19 221 CYS A O 1
ATOM 1768 N N . PRO A 1 222 ? -5.148 -11.728 8.423 1.00 89.69 222 PRO A N 1
ATOM 1769 C CA . PRO A 1 222 ? -4.826 -13.036 7.868 1.00 89.69 222 PRO A CA 1
ATOM 1770 C C . PRO A 1 222 ? -5.862 -13.438 6.808 1.00 89.69 222 PRO A C 1
ATOM 1772 O O . PRO A 1 222 ? -6.982 -12.927 6.790 1.00 89.69 222 PRO A O 1
ATOM 1775 N N . LYS A 1 223 ? -5.485 -14.376 5.935 1.00 84.12 223 LYS A N 1
ATOM 1776 C CA . LYS A 1 223 ? -6.426 -15.080 5.056 1.00 84.12 223 LYS A CA 1
ATOM 1777 C C . LYS A 1 223 ? -7.151 -16.154 5.877 1.00 84.12 223 LYS A C 1
ATOM 1779 O O . LYS A 1 223 ? -6.478 -16.897 6.594 1.00 84.12 223 LYS A O 1
ATOM 1784 N N . GLU A 1 224 ? -8.478 -16.199 5.776 1.00 69.12 224 GLU A N 1
ATOM 1785 C CA . GLU A 1 224 ? -9.330 -17.269 6.332 1.00 69.12 224 GLU A CA 1
ATOM 1786 C C . GLU A 1 224 ? -9.327 -18.528 5.443 1.00 69.12 224 GLU A C 1
ATOM 1788 O O . GLU A 1 224 ? -9.167 -18.381 4.206 1.00 69.12 224 GLU A O 1
#

InterPro domains:
  IPR002791 Damage-control phosphatase ARMT1-like, metal-binding domain [PF01937] (3-51)
  IPR002791 Damage-control phosphatase ARMT1-like, metal-binding domain [PF01937] (53-200)
  IPR036075 Damage-control phosphatase ARMT1-like, metal-binding domain superfamily [SSF111321] (16-202)
  IPR039763 Damage-control phosphatase ARMT1 [PTHR12260] (53-223)

Foldseek 3Di:
DDPVVVVVVVVVVVVVVVVLVVQAQADPVVVVVVLPVVDPDAAEAEADDLDAQALACDPPRNDRLQRVVVVLVLLLDCPNCVVPRDDPVRNVVSPVVSVVVVVCPVVVVDDHLDDSPDDRNDDDLQHNVVPDLAACLCCCVPRVVNVVVCVRGSYYHYDDDVNQCSQQAAAADDQAAASVNSRNDHHHVDRHDHDNVVVVVCCVPPVCSSPPPSHHYDHDDDDD

Radius of gyration: 20.05 Å; chains: 1; bounding box: 53×41×50 Å

pLDDT: mean 82.2, std 14.19, range [33.75, 96.75]